Protein AF-0000000078805269 (afdb_homodimer)

Sequence (366 aa):
MTLEILDWHDGDLLAKPVFDKLNGLVAAGVPESKILGVTINADEESDTDLWCPKYGIPFEITGNVVVVYTHKNRKAPPDFAAAFVTADTLADLNGVVKHTLEVSKVSFAPIDAAVEATGMESGGMSPIGLPSDWPLLVDQHILSIPKLYLGSGVRPSKLVVDGSIFADIPGVQFVSALGRPRGMTLEILDWHDGDLLAKPVFDKLNGLVAAGVPESKILGVTINADEESDTDLWCPKYGIPFEITGNVVVVYTHKNRKAPPDFAAAFVTADTLADLNGVVKHTLEVSKVSFAPIDAAVEATGMESGGMSPIGLPSDWPLLVDQHILSIPKLYLGSGVRPSKLVVDGSIFADIPGVQFVSALGRPRG

Foldseek 3Di:
DAWDFDACQVVPQFQPLQNVLLVVLVVVPNDNVQFRGKTFAPVLALQCVCVCVVNVNDQQQEKDKFKKWFAQDPPDGTDIAIEMHGRQFDFPFQPQVCVVVVTPDIGGDDLVVQCVQQVAHPSQDFPRSHPLPHQYEYAQCLLVRQWHWGGRRYRGMTTTGGSVVLVSRPRYHYDYPSTDGPD/DAWDFDACQVVPQFQPLQNVLLVVLVVVPNDNVQFRHKTFAPVLALQCVCVCVVNVNDQQQEKDKFKKWFAQDPPDGTDIAIEMHGRQFDFPFQPQVCVVVVTPDIGGDDQVVQCVQQVAHPSQDFPRSHPLPHQYEYAQCLLVRQWHWGGRRYRGMTTTGGSVVLVSRPRYHYDYPSTDGPD

Organism: NCBI:txid518634

Nearest PDB structures (foldseek):
  1dbu-assembly1_A  TM=8.177E-01  e=3.936E-11  Haemophilus influenzae
  1dbx-assembly2_B  TM=8.244E-01  e=1.378E-10  Haemophilus influenzae
  2dxa-assembly1_A  TM=8.234E-01  e=3.040E-10  Escherichia coli
  3ri0-assembly1_A  TM=8.096E-01  e=2.197E-09  Thermus thermophilus HB8
  3ri0-assembly2_B  TM=7.774E-01  e=8.730E-10  Thermus thermophilus HB8

Radius of gyration: 20.99 Å; Cα contacts (8 Å, |Δi|>4): 844; chains: 2; bounding box: 57×60×44 Å

Structure (mmCIF, N/CA/C/O backbone):
data_AF-0000000078805269-model_v1
#
loop_
_entity.id
_entity.type
_entity.pdbx_description
1 polymer 'YbaK/proline--tRNA ligase associated domain protein'
#
loop_
_atom_site.group_PDB
_atom_site.id
_atom_site.type_symbol
_atom_site.label_atom_id
_atom_site.label_alt_id
_atom_site.label_comp_id
_atom_site.label_asym_id
_atom_site.label_entity_id
_atom_site.label_seq_id
_atom_site.pdbx_PDB_ins_code
_atom_site.Cartn_x
_atom_site.Cartn_y
_atom_site.Cartn_z
_atom_site.occupancy
_atom_site.B_iso_or_equiv
_atom_site.auth_seq_id
_atom_site.auth_comp_id
_atom_site.auth_asym_id
_atom_site.auth_atom_id
_atom_site.pdbx_PDB_model_num
ATOM 1 N N . MET A 1 1 ? -17.859 -3.008 2.816 1 58.16 1 MET A N 1
ATOM 2 C CA . MET A 1 1 ? -17.672 -2.701 4.23 1 58.16 1 MET A CA 1
ATOM 3 C C . MET A 1 1 ? -17.641 -1.193 4.461 1 58.16 1 MET A C 1
ATOM 5 O O . MET A 1 1 ? -16.984 -0.462 3.713 1 58.16 1 MET A O 1
ATOM 9 N N . THR A 1 2 ? -18.578 -0.724 5.227 1 66.38 2 THR A N 1
ATOM 10 C CA . THR A 1 2 ? -18.688 0.718 5.418 1 66.38 2 THR A CA 1
ATOM 11 C C . THR A 1 2 ? -17.719 1.201 6.484 1 66.38 2 THR A C 1
ATOM 13 O O . THR A 1 2 ? -17.578 0.574 7.535 1 66.38 2 THR A O 1
ATOM 16 N N . LEU A 1 3 ? -16.828 2.148 6.066 1 84.69 3 LEU A N 1
ATOM 17 C CA . LEU A 1 3 ? -15.891 2.779 6.992 1 84.69 3 LEU A CA 1
ATOM 18 C C . LEU A 1 3 ? -16.594 3.832 7.84 1 84.69 3 LEU A C 1
ATOM 20 O O . LEU A 1 3 ? -17.094 4.828 7.312 1 84.69 3 LEU A O 1
ATOM 24 N N . GLU A 1 4 ? -16.828 3.512 9.156 1 90.88 4 GLU A N 1
ATOM 25 C CA . GLU A 1 4 ? -17.422 4.484 10.07 1 90.88 4 GLU A CA 1
ATOM 26 C C . GLU A 1 4 ? -16.375 5.477 10.57 1 90.88 4 GLU A C 1
ATOM 28 O O . GLU A 1 4 ? -15.242 5.09 10.891 1 90.88 4 GLU A O 1
ATOM 33 N N . ILE A 1 5 ? -16.766 6.766 10.586 1 95.12 5 ILE A N 1
ATOM 34 C CA . ILE A 1 5 ? -15.891 7.793 11.148 1 95.12 5 ILE A CA 1
ATOM 35 C C . ILE A 1 5 ? -16.234 8.008 12.625 1 95.12 5 ILE A C 1
ATOM 37 O O . ILE A 1 5 ? -17.359 8.391 12.953 1 95.12 5 ILE A O 1
ATOM 41 N N . LEU A 1 6 ? -15.289 7.801 13.43 1 96.19 6 LEU A N 1
ATOM 42 C CA . LEU A 1 6 ? -15.453 7.852 14.875 1 96.19 6 LEU A CA 1
ATOM 43 C C . LEU A 1 6 ? -14.891 9.148 15.438 1 96.19 6 LEU A C 1
ATOM 45 O O . LEU A 1 6 ? -14.125 9.844 14.766 1 96.19 6 LEU A O 1
ATOM 49 N N . ASP A 1 7 ? -15.273 9.336 16.656 1 96.88 7 ASP A N 1
ATOM 50 C CA . ASP A 1 7 ? -14.742 10.477 17.391 1 96.88 7 ASP A CA 1
ATOM 51 C C . ASP A 1 7 ? -13.242 10.312 17.656 1 96.88 7 ASP A C 1
ATOM 53 O O . ASP A 1 7 ? -12.789 9.219 18 1 96.88 7 ASP A O 1
ATOM 57 N N . TRP A 1 8 ? -12.508 11.398 17.516 1 97.06 8 TRP A N 1
ATOM 58 C CA . TRP A 1 8 ? -11.047 11.32 17.609 1 97.06 8 TRP A CA 1
ATOM 59 C C . TRP A 1 8 ? -10.57 11.727 19 1 97.06 8 TRP A C 1
ATOM 61 O O . TRP A 1 8 ? -9.391 11.547 19.328 1 97.06 8 TRP A O 1
ATOM 71 N N . HIS A 1 9 ? -11.375 12.125 19.922 1 96.25 9 HIS A N 1
ATOM 72 C CA . HIS A 1 9 ? -11 12.828 21.141 1 96.25 9 HIS A CA 1
ATOM 73 C C . HIS A 1 9 ? -10.352 11.891 22.141 1 96.25 9 HIS A C 1
ATOM 75 O O . HIS A 1 9 ? -9.523 12.312 22.953 1 96.25 9 HIS A O 1
ATOM 81 N N . ASP A 1 10 ? -10.797 10.586 22.094 1 89.88 10 ASP A N 1
ATOM 82 C CA . ASP A 1 10 ? -10.211 9.648 23.047 1 89.88 10 ASP A CA 1
ATOM 83 C C . ASP A 1 10 ? -8.75 9.367 22.719 1 89.88 10 ASP A C 1
ATOM 85 O O . ASP A 1 10 ? -7.977 8.961 23.594 1 89.88 10 ASP A O 1
ATOM 89 N N . GLY A 1 11 ? -8.32 9.539 21.578 1 90 11 GLY A N 1
ATOM 90 C CA . GLY A 1 11 ? -6.934 9.43 21.141 1 90 11 GLY A CA 1
ATOM 91 C C . GLY A 1 11 ? -6.465 7.996 21 1 90 11 GLY A C 1
ATOM 92 O O . GLY A 1 11 ? -5.32 7.75 20.609 1 90 11 GLY A O 1
ATOM 93 N N . ASP A 1 12 ? -7.258 7.008 21.266 1 91.06 12 ASP A N 1
ATOM 94 C CA . ASP A 1 12 ? -6.875 5.602 21.281 1 91.06 12 ASP A CA 1
ATOM 95 C C . ASP A 1 12 ? -6.488 5.113 19.891 1 91.06 12 ASP A C 1
ATOM 97 O O . ASP A 1 12 ? -5.691 4.184 19.75 1 91.06 12 ASP A O 1
ATOM 101 N N . LEU A 1 13 ? -6.961 5.824 18.922 1 93.56 13 LEU A N 1
ATOM 102 C CA . LEU A 1 13 ? -6.762 5.391 17.531 1 93.56 13 LEU A CA 1
ATOM 103 C C . LEU A 1 13 ? -5.773 6.301 16.812 1 93.56 13 LEU A C 1
ATOM 105 O O . LEU A 1 13 ? -5.672 6.266 15.586 1 93.56 13 LEU A O 1
ATOM 109 N N . LEU A 1 14 ? -5.078 7.121 17.641 1 97.81 14 LEU A N 1
ATOM 110 C CA . LEU A 1 14 ? -4.055 8.023 17.109 1 97.81 14 LEU A CA 1
ATOM 111 C C . LEU A 1 14 ? -2.73 7.82 17.844 1 97.81 14 LEU A C 1
ATOM 113 O O . LEU A 1 14 ? -2.709 7.605 19.047 1 97.81 14 LEU A O 1
ATOM 117 N N . ALA A 1 15 ? -1.65 7.879 17.062 1 98.31 15 ALA A N 1
ATOM 118 C CA . ALA A 1 15 ? -0.369 7.996 17.75 1 98.31 15 ALA A CA 1
ATOM 119 C C . ALA A 1 15 ? -0.32 9.258 18.609 1 98.31 15 ALA A C 1
ATOM 121 O O . ALA A 1 15 ? -0.953 10.266 18.266 1 98.31 15 ALA A O 1
ATOM 122 N N . LYS A 1 16 ? 0.471 9.25 19.625 1 98.12 16 LYS A N 1
ATOM 123 C CA . LYS A 1 16 ? 0.549 10.359 20.578 1 98.12 16 LYS A CA 1
ATOM 124 C C . LYS A 1 16 ? 0.939 11.656 19.859 1 98.12 16 LYS A C 1
ATOM 126 O O . LYS A 1 16 ? 0.312 12.695 20.078 1 98.12 16 LYS A O 1
ATOM 131 N N . PRO A 1 17 ? 1.965 11.648 18.969 1 98.5 17 PRO A N 1
ATOM 132 C CA . PRO A 1 17 ? 2.338 12.914 18.328 1 98.5 17 PRO A CA 1
ATOM 133 C C . PRO A 1 17 ? 1.222 13.484 17.469 1 98.5 17 PRO A C 1
ATOM 135 O O . PRO A 1 17 ? 1.091 14.703 17.344 1 98.5 17 PRO A O 1
ATOM 138 N N . VAL A 1 18 ? 0.427 12.617 16.844 1 98.75 18 VAL A N 1
ATOM 139 C CA . VAL A 1 18 ? -0.685 13.07 16.016 1 98.75 18 VAL A CA 1
ATOM 140 C C . VAL A 1 18 ? -1.772 13.68 16.906 1 98.75 18 VAL A C 1
ATOM 142 O O . VAL A 1 18 ? -2.242 14.789 16.641 1 98.75 18 VAL A O 1
ATOM 145 N N . PHE A 1 19 ? -2.109 12.953 17.953 1 98.75 19 PHE A N 1
ATOM 146 C CA . PHE A 1 19 ? -3.131 13.398 18.891 1 98.75 19 PHE A CA 1
ATOM 147 C C . PHE A 1 19 ? -2.752 14.734 19.516 1 98.75 19 PHE A C 1
ATOM 149 O O . PHE A 1 19 ? -3.57 15.656 19.562 1 98.75 19 PHE A O 1
ATOM 156 N N . ASP A 1 20 ? -1.518 14.836 19.922 1 98.44 20 ASP A N 1
ATOM 157 C CA . ASP A 1 20 ? -1.03 16.062 20.547 1 98.44 20 ASP A CA 1
ATOM 158 C C . ASP A 1 20 ? -1.089 17.234 19.562 1 98.44 20 ASP A C 1
ATOM 160 O O . ASP A 1 20 ? -1.486 18.344 19.922 1 98.44 20 ASP A O 1
ATOM 164 N N . LYS A 1 21 ? -0.665 17 18.344 1 98.31 21 LYS A N 1
ATOM 165 C CA . LYS A 1 21 ? -0.667 18.062 17.344 1 98.31 21 LYS A CA 1
ATOM 166 C C . LYS A 1 21 ? -2.088 18.531 17.031 1 98.31 21 LYS A C 1
ATOM 168 O O . LYS A 1 21 ? -2.344 19.719 16.906 1 98.31 21 LYS A O 1
ATOM 173 N N . LEU A 1 22 ? -3.031 17.594 16.891 1 98.56 22 LEU A N 1
ATOM 174 C CA . LEU A 1 22 ? -4.426 17.953 16.641 1 98.56 22 LEU A CA 1
ATOM 175 C C . LEU A 1 22 ? -4.984 18.797 17.781 1 98.56 22 LEU A C 1
ATOM 177 O O . LEU A 1 22 ? -5.621 19.828 17.547 1 98.56 22 LEU A O 1
ATOM 181 N N . ASN A 1 23 ? -4.758 18.359 18.984 1 98.44 23 ASN A N 1
ATOM 182 C CA . ASN A 1 23 ? -5.207 19.141 20.125 1 98.44 23 ASN A CA 1
ATOM 183 C C . ASN A 1 23 ? -4.566 20.516 20.156 1 98.44 23 ASN A C 1
ATOM 185 O O . ASN A 1 23 ? -5.219 21.5 20.5 1 98.44 23 ASN A O 1
ATOM 189 N N . GLY A 1 24 ? -3.293 20.531 19.828 1 98.06 24 GLY A N 1
ATOM 190 C CA . GLY A 1 24 ? -2.607 21.812 19.734 1 98.06 24 GLY A CA 1
ATOM 191 C C . GLY A 1 24 ? -3.219 22.75 18.719 1 98.06 24 GLY A C 1
ATOM 192 O O . GLY A 1 24 ? -3.342 23.953 18.953 1 98.06 24 GLY A O 1
ATOM 193 N N . LEU A 1 25 ? -3.596 22.234 17.578 1 98 25 LEU A N 1
ATOM 194 C CA . LEU A 1 25 ? -4.227 23.047 16.531 1 98 25 LEU A CA 1
ATOM 195 C C . LEU A 1 25 ? -5.562 23.609 17.016 1 98 25 LEU A C 1
ATOM 197 O O . LEU A 1 25 ? -5.848 24.781 16.828 1 98 25 LEU A O 1
ATOM 201 N N . VAL A 1 26 ? -6.316 22.734 17.656 1 98 26 VAL A N 1
ATOM 202 C CA . VAL A 1 26 ? -7.617 23.172 18.156 1 98 26 VAL A CA 1
ATOM 203 C C . VAL A 1 26 ? -7.426 24.25 19.234 1 98 26 VAL A C 1
ATOM 205 O O . VAL A 1 26 ? -8.109 25.266 19.219 1 98 26 VAL A O 1
ATOM 208 N N . ALA A 1 27 ? -6.5 24.078 20.078 1 98.06 27 ALA A N 1
ATOM 209 C CA . ALA A 1 27 ? -6.203 25.047 21.141 1 98.06 27 ALA A CA 1
ATOM 210 C C . ALA A 1 27 ? -5.758 26.375 20.547 1 98.06 27 ALA A C 1
ATOM 212 O O . ALA A 1 27 ? -6 27.438 21.125 1 98.06 27 ALA A O 1
ATOM 213 N N . ALA A 1 28 ? -5.121 26.312 19.391 1 97.5 28 ALA A N 1
ATOM 214 C CA . ALA A 1 28 ? -4.613 27.516 18.734 1 97.5 28 ALA A CA 1
ATOM 215 C C . ALA A 1 28 ? -5.703 28.203 17.906 1 97.5 28 ALA A C 1
ATOM 217 O O . ALA A 1 28 ? -5.453 29.203 17.25 1 97.5 28 ALA A O 1
ATOM 218 N N . GLY A 1 29 ? -6.914 27.594 17.875 1 97.81 29 GLY A N 1
ATOM 219 C CA . GLY A 1 29 ? -8.047 28.266 17.266 1 97.81 29 GLY A CA 1
ATOM 220 C C . GLY A 1 29 ? -8.461 27.656 15.945 1 97.81 29 GLY A C 1
ATOM 221 O O . GLY A 1 29 ? -9.367 28.156 15.281 1 97.81 29 GLY A O 1
ATOM 222 N N . VAL A 1 30 ? -7.762 26.625 15.484 1 97.88 30 VAL A N 1
ATOM 223 C CA . VAL A 1 30 ? -8.18 25.922 14.273 1 97.88 30 VAL A CA 1
ATOM 224 C C . VAL A 1 30 ? -9.547 25.281 14.492 1 97.88 30 VAL A C 1
ATOM 226 O O . VAL A 1 30 ? -9.758 24.578 15.492 1 97.88 30 VAL A O 1
ATOM 229 N N . PRO A 1 31 ? -10.523 25.547 13.617 1 98.06 31 PRO A N 1
ATOM 230 C CA . PRO A 1 31 ? -11.844 24.938 13.805 1 98.06 31 PRO A CA 1
ATOM 231 C C . PRO A 1 31 ? -11.789 23.422 13.898 1 98.06 31 PRO A C 1
ATOM 233 O O . PRO A 1 31 ? -11.25 22.75 13.008 1 98.06 31 PRO A O 1
ATOM 236 N N . GLU A 1 32 ? -12.336 22.938 14.898 1 97.69 32 GLU A N 1
ATOM 237 C CA . GLU A 1 32 ? -12.328 21.484 15.125 1 97.69 32 GLU A CA 1
ATOM 238 C C . GLU A 1 32 ? -13.086 20.75 14.023 1 97.69 32 GLU A C 1
ATOM 240 O O . GLU A 1 32 ? -12.844 19.578 13.781 1 97.69 32 GLU A O 1
ATOM 245 N N . SER A 1 33 ? -13.984 21.453 13.352 1 97.88 33 SER A N 1
ATOM 246 C CA . SER A 1 33 ? -14.773 20.875 12.273 1 97.88 33 SER A CA 1
ATOM 247 C C . SER A 1 33 ? -13.883 20.438 11.109 1 97.88 33 SER A C 1
ATOM 249 O O . SER A 1 33 ? -14.32 19.703 10.234 1 97.88 33 SER A O 1
ATOM 251 N N . LYS A 1 34 ? -12.617 20.891 11.031 1 98.5 34 LYS A N 1
ATOM 252 C CA . LYS A 1 34 ? -11.664 20.469 10.008 1 98.5 34 LYS A CA 1
ATOM 253 C C . LYS A 1 34 ? -11.133 19.062 10.305 1 98.5 34 LYS A C 1
ATOM 255 O O . LYS A 1 34 ? -10.523 18.438 9.438 1 98.5 34 LYS A O 1
ATOM 260 N N . ILE A 1 35 ? -11.289 18.625 11.555 1 98.69 35 ILE A N 1
ATOM 261 C CA . ILE A 1 35 ? -10.953 17.266 11.953 1 98.69 35 ILE A CA 1
ATOM 262 C C . ILE A 1 35 ? -12.219 16.422 11.984 1 98.69 35 ILE A C 1
ATOM 264 O O . ILE A 1 35 ? -13.008 16.484 12.93 1 98.69 35 ILE A O 1
ATOM 268 N N . LEU A 1 36 ? -12.43 15.594 10.969 1 98.44 36 LEU A N 1
ATOM 269 C CA . LEU A 1 36 ? -13.688 14.875 10.797 1 98.44 36 LEU A CA 1
ATOM 270 C C . LEU A 1 36 ? -13.742 13.648 11.711 1 98.44 36 LEU A C 1
ATOM 272 O O . LEU A 1 36 ? -14.82 13.234 12.133 1 98.44 36 LEU A O 1
ATOM 276 N N . GLY A 1 37 ? -12.594 13.008 11.961 1 98.31 37 GLY A N 1
ATOM 277 C CA . GLY A 1 37 ? -12.539 11.883 12.875 1 98.31 37 GLY A CA 1
ATOM 278 C C . GLY A 1 37 ? -11.492 10.852 12.5 1 98.31 37 GLY A C 1
ATOM 279 O O . GLY A 1 37 ? -10.469 11.188 11.906 1 98.31 37 GLY A O 1
ATOM 280 N N . VAL A 1 38 ? -11.688 9.656 12.984 1 97.69 38 VAL A N 1
ATOM 281 C CA . VAL A 1 38 ? -10.781 8.539 12.742 1 97.69 38 VAL A CA 1
ATOM 282 C C . VAL A 1 38 ? -11.578 7.293 12.367 1 97.69 38 VAL A C 1
ATOM 284 O O . VAL A 1 38 ? -12.727 7.133 12.789 1 97.69 38 VAL A O 1
ATOM 287 N N . THR A 1 39 ? -11.008 6.543 11.484 1 95.81 39 THR A N 1
ATOM 288 C CA . THR A 1 39 ? -11.625 5.262 11.141 1 95.81 39 THR A CA 1
ATOM 289 C C . THR A 1 39 ? -10.828 4.105 11.734 1 95.81 39 THR A C 1
ATOM 291 O O . THR A 1 39 ? -9.68 4.281 12.156 1 95.81 39 THR A O 1
ATOM 294 N N . ILE A 1 40 ? -11.438 2.975 11.867 1 91.12 40 ILE A N 1
ATOM 295 C CA . ILE A 1 40 ? -10.773 1.744 12.281 1 91.12 40 ILE A CA 1
ATOM 296 C C . ILE A 1 40 ? -10.734 0.761 11.117 1 91.12 40 ILE A C 1
ATOM 298 O O . ILE A 1 40 ? -11.75 0.513 10.469 1 91.12 40 ILE A O 1
ATOM 302 N N . ASN A 1 41 ? -9.547 0.353 10.852 1 82.44 41 ASN A N 1
ATOM 303 C CA . ASN A 1 41 ? -9.367 -0.733 9.891 1 82.44 41 ASN A CA 1
ATOM 304 C C . ASN A 1 41 ? -9.641 -2.094 10.531 1 82.44 41 ASN A C 1
ATOM 306 O O . ASN A 1 41 ? -8.922 -2.512 11.438 1 82.44 41 ASN A O 1
ATOM 310 N N . ALA A 1 42 ? -10.68 -2.746 10.188 1 67.25 42 ALA A N 1
ATOM 311 C CA . ALA A 1 42 ? -11.094 -4 10.812 1 67.25 42 ALA A CA 1
ATOM 312 C C . ALA A 1 42 ? -9.938 -4.988 10.883 1 67.25 42 ALA A C 1
ATOM 314 O O . ALA A 1 42 ? -9.789 -5.715 11.867 1 67.25 42 ALA A O 1
ATOM 315 N N . ASP A 1 43 ? -9.078 -5.02 9.961 1 68.38 43 ASP A N 1
ATOM 316 C CA . ASP A 1 43 ? -8.039 -6.043 9.922 1 68.38 43 ASP A CA 1
ATOM 317 C C . ASP A 1 43 ? -6.645 -5.41 9.93 1 68.38 43 ASP A C 1
ATOM 319 O O . ASP A 1 43 ? -5.664 -6.055 9.547 1 68.38 43 ASP A O 1
ATOM 323 N N . GLU A 1 44 ? -6.547 -4.215 10.328 1 68.12 44 GLU A N 1
ATOM 324 C CA . GLU A 1 44 ? -5.301 -3.469 10.477 1 68.12 44 GLU A CA 1
ATOM 325 C C . GLU A 1 44 ? -4.609 -3.266 9.133 1 68.12 44 GLU A C 1
ATOM 327 O O . GLU A 1 44 ? -3.406 -2.992 9.086 1 68.12 44 GLU A O 1
ATOM 332 N N . GLU A 1 45 ? -5.398 -3.488 8.109 1 76.31 45 GLU A N 1
ATOM 333 C CA . GLU A 1 45 ? -4.855 -3.238 6.781 1 76.31 45 GLU A CA 1
ATOM 334 C C . GLU A 1 45 ? -4.602 -1.75 6.559 1 76.31 45 GLU A C 1
ATOM 336 O O . GLU A 1 45 ? -5.52 -0.935 6.676 1 76.31 45 GLU A O 1
ATOM 341 N N . SER A 1 46 ? -3.383 -1.416 6.32 1 82.31 46 SER A N 1
ATOM 342 C CA . SER A 1 46 ? -3.057 -0.006 6.133 1 82.31 46 SER A CA 1
ATOM 343 C C . SER A 1 46 ? -2.441 0.238 4.758 1 82.31 46 SER A C 1
ATOM 345 O O . SER A 1 46 ? -2.225 1.386 4.363 1 82.31 46 SER A O 1
ATOM 347 N N . ASP A 1 47 ? -2.178 -0.841 4.004 1 85.88 47 ASP A N 1
ATOM 348 C CA . ASP A 1 47 ? -1.638 -0.701 2.656 1 85.88 47 ASP A CA 1
ATOM 349 C C . ASP A 1 47 ? -2.643 -0.021 1.729 1 85.88 47 ASP A C 1
ATOM 351 O O . ASP A 1 47 ? -3.686 -0.595 1.407 1 85.88 47 ASP A O 1
ATOM 355 N N . THR A 1 48 ? -2.32 1.153 1.328 1 88.56 48 THR A N 1
ATOM 356 C CA . THR A 1 48 ? -3.232 2.012 0.581 1 88.56 48 THR A CA 1
ATOM 357 C C . THR A 1 48 ? -3.771 1.288 -0.649 1 88.56 48 THR A C 1
ATOM 359 O O . THR A 1 48 ? -4.941 1.446 -1.006 1 88.56 48 THR A O 1
ATOM 362 N N . ASP A 1 49 ? -3.025 0.447 -1.267 1 85.56 49 ASP A N 1
ATOM 363 C CA . ASP A 1 49 ? -3.404 -0.268 -2.482 1 85.56 49 ASP A CA 1
ATOM 364 C C . ASP A 1 49 ? -4.465 -1.326 -2.189 1 85.56 49 ASP A C 1
ATOM 366 O O . ASP A 1 49 ? -5.176 -1.767 -3.096 1 85.56 49 ASP A O 1
ATOM 370 N N . LEU A 1 50 ? -4.504 -1.775 -1.016 1 84.44 50 LEU A N 1
ATOM 371 C CA . LEU A 1 50 ? -5.504 -2.754 -0.598 1 84.44 50 LEU A CA 1
ATOM 372 C C . LEU A 1 50 ? -6.641 -2.082 0.165 1 84.44 50 LEU A C 1
ATOM 374 O O . LEU A 1 50 ? -7.805 -2.449 0.003 1 84.44 50 LEU A O 1
ATOM 378 N N . TRP A 1 51 ? -6.25 -1.045 0.923 1 89.62 51 TRP A N 1
ATOM 379 C CA . TRP A 1 51 ? -7.207 -0.369 1.795 1 89.62 51 TRP A CA 1
ATOM 380 C C . TRP A 1 51 ? -8.234 0.402 0.977 1 89.62 51 TRP A C 1
ATOM 382 O O . TRP A 1 51 ? -9.438 0.296 1.225 1 89.62 51 TRP A O 1
ATOM 392 N N . CYS A 1 52 ? -7.84 1.14 0.001 1 91.19 52 CYS A N 1
ATOM 393 C CA . CYS A 1 52 ? -8.719 2 -0.783 1 91.19 52 CYS A CA 1
ATOM 394 C C . CYS A 1 52 ? -9.773 1.18 -1.513 1 91.19 52 CYS A C 1
ATOM 396 O O . CYS A 1 52 ? -10.977 1.405 -1.337 1 91.19 52 CYS A O 1
ATOM 398 N N . PRO A 1 53 ? -9.344 0.148 -2.248 1 87.88 53 PRO A N 1
ATOM 399 C CA . PRO A 1 53 ? -10.375 -0.637 -2.928 1 87.88 53 PRO A CA 1
ATOM 400 C C . PRO A 1 53 ? -11.266 -1.408 -1.956 1 87.88 53 PRO A C 1
ATOM 402 O O . PRO A 1 53 ? -12.469 -1.552 -2.195 1 87.88 53 PRO A O 1
ATOM 405 N N . LYS A 1 54 ? -10.719 -1.877 -0.929 1 86.62 54 LYS A N 1
ATOM 406 C CA . LYS A 1 54 ? -11.484 -2.641 0.049 1 86.62 54 LYS A CA 1
ATOM 407 C C . LYS A 1 54 ? -12.641 -1.815 0.606 1 86.62 54 LYS A C 1
ATOM 409 O O . LYS A 1 54 ? -13.75 -2.328 0.786 1 86.62 54 LYS A O 1
ATOM 414 N N . TYR A 1 55 ? -12.367 -0.551 0.803 1 90.06 55 TYR A N 1
ATOM 415 C CA . TYR A 1 55 ? -13.383 0.283 1.439 1 90.06 55 TYR A CA 1
ATOM 416 C C . TYR A 1 55 ? -14.062 1.191 0.421 1 90.06 55 TYR A C 1
ATOM 418 O O . TYR A 1 55 ? -14.93 1.991 0.774 1 90.06 55 TYR A O 1
ATOM 426 N N . GLY A 1 56 ? -13.648 1.087 -0.804 1 88.56 56 GLY A N 1
ATOM 427 C CA . GLY A 1 56 ? -14.242 1.907 -1.848 1 88.56 56 GLY A CA 1
ATOM 428 C C . GLY A 1 56 ? -13.867 3.373 -1.739 1 88.56 56 GLY A C 1
ATOM 429 O O . GLY A 1 56 ? -14.672 4.25 -2.07 1 88.56 56 GLY A O 1
ATOM 430 N N . ILE A 1 57 ? -12.727 3.625 -1.13 1 93.38 57 ILE A N 1
ATOM 431 C CA . ILE A 1 57 ? -12.242 4.992 -0.984 1 93.38 57 ILE A CA 1
ATOM 432 C C . ILE A 1 57 ? -11.328 5.344 -2.152 1 93.38 57 ILE A C 1
ATOM 434 O O . ILE A 1 57 ? -10.352 4.637 -2.416 1 93.38 57 ILE A O 1
ATOM 438 N N . PRO A 1 58 ? -11.641 6.484 -2.852 1 93.81 58 PRO A N 1
ATOM 439 C CA . PRO A 1 58 ? -10.781 6.867 -3.977 1 93.81 58 PRO A CA 1
ATOM 440 C C . PRO A 1 58 ? -9.367 7.219 -3.543 1 93.81 58 PRO A C 1
ATOM 442 O O . PRO A 1 58 ? -9.164 7.809 -2.477 1 93.81 58 PRO A O 1
ATOM 445 N N . PHE A 1 59 ? -8.406 6.855 -4.398 1 94.5 59 PHE A N 1
ATOM 446 C CA . PHE A 1 59 ? -7.008 7.191 -4.164 1 94.5 59 PHE A CA 1
ATOM 447 C C . PHE A 1 59 ? -6.816 8.703 -4.129 1 94.5 59 PHE A C 1
ATOM 449 O O . PHE A 1 59 ? -5.953 9.211 -3.406 1 94.5 59 PHE A O 1
ATOM 456 N N . GLU A 1 60 ? -7.66 9.477 -4.797 1 95.5 60 GLU A N 1
ATOM 457 C CA . GLU A 1 60 ? -7.535 10.922 -4.973 1 95.5 60 GLU A CA 1
ATOM 458 C C . GLU A 1 60 ? -7.852 11.664 -3.674 1 95.5 60 GLU A C 1
ATOM 460 O O . GLU A 1 60 ? -7.543 12.852 -3.539 1 95.5 60 GLU A O 1
ATOM 465 N N . ILE A 1 61 ? -8.508 10.945 -2.76 1 97.62 61 ILE A N 1
ATOM 466 C CA . ILE A 1 61 ? -8.828 11.609 -1.502 1 97.62 61 ILE A CA 1
ATOM 467 C C . ILE A 1 61 ? -8.133 10.891 -0.346 1 97.62 61 ILE A C 1
ATOM 469 O O . ILE A 1 61 ? -8.602 10.953 0.795 1 97.62 61 ILE A O 1
ATOM 473 N N . THR A 1 62 ? -7.129 10.086 -0.604 1 96.44 62 THR A N 1
ATOM 474 C CA . THR A 1 62 ? -6.238 9.422 0.345 1 96.44 62 THR A CA 1
ATOM 475 C C . THR A 1 62 ? -4.82 9.984 0.234 1 96.44 62 THR A C 1
ATOM 477 O O . THR A 1 62 ? -4.27 10.078 -0.865 1 96.44 62 THR A O 1
ATOM 480 N N . GLY A 1 63 ? -4.285 10.375 1.362 1 96.81 63 GLY A N 1
ATOM 481 C CA . GLY A 1 63 ? -2.965 10.977 1.346 1 96.81 63 GLY A CA 1
ATOM 482 C C . GLY A 1 63 ? -1.874 10.047 1.843 1 96.81 63 GLY A C 1
ATOM 483 O O . GLY A 1 63 ? -2.098 9.258 2.764 1 96.81 63 GLY A O 1
ATOM 484 N N . ASN A 1 64 ? -0.682 10.188 1.27 1 94.56 64 ASN A N 1
ATOM 485 C CA . ASN A 1 64 ? 0.528 9.477 1.67 1 94.56 64 ASN A CA 1
ATOM 486 C C . ASN A 1 64 ? 1.649 10.445 2.041 1 94.56 64 ASN A C 1
ATOM 488 O O . ASN A 1 64 ? 1.938 11.383 1.295 1 94.56 64 ASN A O 1
ATOM 492 N N . VAL A 1 65 ? 2.213 10.195 3.172 1 96.38 65 VAL A N 1
ATOM 493 C CA . VAL A 1 65 ? 3.385 10.984 3.537 1 96.38 65 VAL A CA 1
ATOM 494 C C . VAL A 1 65 ? 4.656 10.211 3.211 1 96.38 65 VAL A C 1
ATOM 496 O O . VAL A 1 65 ? 4.73 9 3.455 1 96.38 65 VAL A O 1
ATOM 499 N N . VAL A 1 66 ? 5.602 10.836 2.633 1 95.44 66 VAL A N 1
ATOM 500 C CA . VAL A 1 66 ? 6.918 10.289 2.322 1 95.44 66 VAL A CA 1
ATOM 501 C C . VAL A 1 66 ? 7.984 10.992 3.154 1 95.44 66 VAL A C 1
ATOM 503 O O . VAL A 1 66 ? 8.195 12.203 3.006 1 95.44 66 VAL A O 1
ATOM 506 N N . VAL A 1 67 ? 8.586 10.266 4.02 1 96.38 67 VAL A N 1
ATOM 507 C CA . VAL A 1 67 ? 9.672 10.82 4.824 1 96.38 67 VAL A CA 1
ATOM 508 C C . VAL A 1 67 ? 11.008 10.609 4.105 1 96.38 67 VAL A C 1
ATOM 510 O O . VAL A 1 67 ? 11.312 9.5 3.66 1 96.38 67 VAL A O 1
ATOM 513 N N . VAL A 1 68 ? 11.797 11.672 4.031 1 96.88 68 VAL A N 1
ATOM 514 C CA . VAL A 1 68 ? 13.016 11.609 3.229 1 96.88 68 VAL A CA 1
ATOM 515 C C . VAL A 1 68 ? 14.195 12.141 4.039 1 96.88 68 VAL A C 1
ATOM 517 O O . VAL A 1 68 ? 14.008 12.875 5.012 1 96.88 68 VAL A O 1
ATOM 520 N N . TYR A 1 69 ? 15.367 11.719 3.664 1 96.31 69 TYR A N 1
ATOM 521 C CA . TYR A 1 69 ? 16.625 12.344 4.031 1 96.31 69 TYR A CA 1
ATOM 522 C C . TYR A 1 69 ? 17.047 13.391 3.01 1 96.31 69 TYR A C 1
ATOM 524 O O . TYR A 1 69 ? 16.891 13.188 1.804 1 96.31 69 TYR A O 1
ATOM 532 N N . THR A 1 70 ? 17.484 14.484 3.486 1 96.69 70 THR A N 1
ATOM 533 C CA . THR A 1 70 ? 18.016 15.547 2.646 1 96.69 70 THR A CA 1
ATOM 534 C C . THR A 1 70 ? 19.469 15.859 3.029 1 96.69 70 THR A C 1
ATOM 536 O O . THR A 1 70 ? 19.812 15.844 4.211 1 96.69 70 THR A O 1
ATOM 539 N N . HIS A 1 71 ? 20.25 16.062 2.016 1 95.56 71 HIS A N 1
ATOM 540 C CA . HIS A 1 71 ? 21.656 16.422 2.225 1 95.56 71 HIS A CA 1
ATOM 541 C C . HIS A 1 71 ? 21.969 17.781 1.616 1 95.56 71 HIS A C 1
ATOM 543 O O . HIS A 1 71 ? 21.812 17.984 0.412 1 95.56 71 HIS A O 1
ATOM 549 N N . LYS A 1 72 ? 22.391 18.641 2.535 1 90.75 72 LYS A N 1
ATOM 550 C CA . LYS A 1 72 ? 22.766 19.969 2.053 1 90.75 72 LYS A CA 1
ATOM 551 C C . LYS A 1 72 ? 23.938 19.875 1.073 1 90.75 72 LYS A C 1
ATOM 553 O O . LYS A 1 72 ? 23.969 20.609 0.079 1 90.75 72 LYS A O 1
ATOM 558 N N . ASN A 1 73 ? 24.828 19.125 1.444 1 86.31 73 ASN A N 1
ATOM 559 C CA . ASN A 1 73 ? 25.953 18.781 0.576 1 86.31 73 ASN A CA 1
ATOM 560 C C . ASN A 1 73 ? 26.406 17.344 0.796 1 86.31 73 ASN A C 1
ATOM 562 O O . ASN A 1 73 ? 25.938 16.656 1.704 1 86.31 73 ASN A O 1
ATOM 566 N N . ARG A 1 74 ? 27.344 16.781 -0.012 1 78.25 74 ARG A N 1
ATOM 567 C CA . ARG A 1 74 ? 27.734 15.375 -0.046 1 78.25 74 ARG A CA 1
ATOM 568 C C . ARG A 1 74 ? 28.266 14.922 1.307 1 78.25 74 ARG A C 1
ATOM 570 O O . ARG A 1 74 ? 28.141 13.75 1.665 1 78.25 74 ARG A O 1
ATOM 577 N N . LYS A 1 75 ? 28.812 15.859 2.07 1 87.56 75 LYS A N 1
ATOM 578 C CA . LYS A 1 75 ? 29.5 15.484 3.303 1 87.56 75 LYS A CA 1
ATOM 579 C C . LYS A 1 75 ? 28.625 15.742 4.523 1 87.56 75 LYS A C 1
ATOM 581 O O . LYS A 1 75 ? 28.953 15.305 5.629 1 87.56 75 LYS A O 1
ATOM 586 N N . ALA A 1 76 ? 27.5 16.312 4.434 1 85.81 76 ALA A N 1
ATOM 587 C CA . ALA A 1 76 ? 26.656 16.703 5.562 1 85.81 76 ALA A CA 1
ATOM 588 C C . ALA A 1 76 ? 25.766 15.555 6.012 1 85.81 76 ALA A C 1
ATOM 590 O O . ALA A 1 76 ? 25.344 14.742 5.188 1 85.81 76 ALA A O 1
ATOM 591 N N . PRO A 1 77 ? 25.609 15.453 7.344 1 90.25 77 PRO A N 1
ATOM 592 C CA . PRO A 1 77 ? 24.609 14.477 7.809 1 90.25 77 PRO A CA 1
ATOM 593 C C . PRO A 1 77 ? 23.219 14.766 7.285 1 90.25 77 PRO A C 1
ATOM 595 O O . PRO A 1 77 ? 22.875 15.914 6.992 1 90.25 77 PRO A O 1
ATOM 598 N N . PRO A 1 78 ? 22.5 13.75 7.141 1 93.56 78 PRO A N 1
ATOM 599 C CA . PRO A 1 78 ? 21.141 13.938 6.594 1 93.56 78 PRO A CA 1
ATOM 600 C C . PRO A 1 78 ? 20.203 14.648 7.57 1 93.56 78 PRO A C 1
ATOM 602 O O . PRO A 1 78 ? 20.281 14.414 8.781 1 93.56 78 PRO A O 1
ATOM 605 N N . ASP A 1 79 ? 19.344 15.516 6.996 1 96.44 79 ASP A N 1
ATOM 606 C CA . ASP A 1 79 ? 18.188 16.062 7.715 1 96.44 79 ASP A CA 1
ATOM 607 C C . ASP A 1 79 ? 16.891 15.422 7.23 1 96.44 79 ASP A C 1
ATOM 609 O O . ASP A 1 79 ? 16.812 14.938 6.098 1 96.44 79 ASP A O 1
ATOM 613 N N . PHE A 1 80 ? 15.969 15.391 8.125 1 97.94 80 PHE A N 1
ATOM 614 C CA . PHE A 1 80 ? 14.672 14.852 7.746 1 97.94 80 PHE A CA 1
ATOM 615 C C . PHE A 1 80 ? 13.82 15.906 7.055 1 97.94 80 PHE A C 1
ATOM 617 O O . PHE A 1 80 ? 13.914 17.094 7.367 1 97.94 80 PHE A O 1
ATOM 624 N N . ALA A 1 81 ? 13.039 15.508 6.172 1 98.12 81 ALA A N 1
ATOM 625 C CA . ALA A 1 81 ? 11.914 16.234 5.578 1 98.12 81 ALA A CA 1
ATOM 626 C C . ALA A 1 81 ? 10.789 15.289 5.191 1 98.12 81 ALA A C 1
ATOM 628 O O . ALA A 1 81 ? 10.922 14.07 5.301 1 98.12 81 ALA A O 1
ATOM 629 N N . ALA A 1 82 ? 9.648 15.867 4.812 1 98.25 82 ALA A N 1
ATOM 630 C CA . ALA A 1 82 ? 8.531 15.031 4.395 1 98.25 82 ALA A CA 1
ATOM 631 C C . ALA A 1 82 ? 7.781 15.656 3.221 1 98.25 82 ALA A C 1
ATOM 633 O O . ALA A 1 82 ? 7.719 16.875 3.102 1 98.25 82 ALA A O 1
ATOM 634 N N . ALA A 1 83 ? 7.297 14.844 2.342 1 98.25 83 ALA A N 1
ATOM 635 C CA . ALA A 1 83 ? 6.383 15.195 1.26 1 98.25 83 ALA A CA 1
ATOM 636 C C . ALA A 1 83 ? 5.035 14.5 1.426 1 98.25 83 ALA A C 1
ATOM 638 O O . ALA A 1 83 ? 4.98 13.328 1.806 1 98.25 83 ALA A O 1
ATOM 639 N N . PHE A 1 84 ? 3.99 15.219 1.21 1 98.5 84 PHE A N 1
ATOM 640 C CA . PHE A 1 84 ? 2.637 14.695 1.357 1 98.5 84 PHE A CA 1
ATOM 641 C C . PHE A 1 84 ? 1.85 14.859 0.062 1 98.5 84 PHE A C 1
ATOM 643 O O . PHE A 1 84 ? 1.65 15.984 -0.414 1 98.5 84 PHE A O 1
ATOM 650 N N . VAL A 1 85 ? 1.438 13.727 -0.531 1 97.5 85 VAL A N 1
ATOM 651 C CA . VAL A 1 85 ? 0.732 13.672 -1.807 1 97.5 85 VAL A CA 1
ATOM 652 C C . VAL A 1 85 ? -0.451 12.711 -1.707 1 97.5 85 VAL A C 1
ATOM 654 O O . VAL A 1 85 ? -0.566 11.961 -0.738 1 97.5 85 VAL A O 1
ATOM 657 N N . THR A 1 86 ? -1.373 12.852 -2.67 1 96.75 86 THR A N 1
ATOM 658 C CA . THR A 1 86 ? -2.463 11.883 -2.695 1 96.75 86 THR A CA 1
ATOM 659 C C . THR A 1 86 ? -1.998 10.562 -3.295 1 96.75 86 THR A C 1
ATOM 661 O O . THR A 1 86 ? -0.998 10.516 -4.016 1 96.75 86 THR A O 1
ATOM 664 N N . ALA A 1 87 ? -2.725 9.508 -2.977 1 93.81 87 ALA A N 1
ATOM 665 C CA . ALA A 1 87 ? -2.305 8.125 -3.229 1 93.81 87 ALA A CA 1
ATOM 666 C C . ALA A 1 87 ? -2.322 7.812 -4.723 1 93.81 87 ALA A C 1
ATOM 668 O O . ALA A 1 87 ? -1.773 6.797 -5.156 1 93.81 87 ALA A O 1
ATOM 669 N N . ASP A 1 88 ? -2.936 8.602 -5.551 1 92.25 88 ASP A N 1
ATOM 670 C CA . ASP A 1 88 ? -2.926 8.398 -6.996 1 92.25 88 ASP A CA 1
ATOM 671 C C . ASP A 1 88 ? -1.668 8.992 -7.629 1 92.25 88 ASP A C 1
ATOM 673 O O . ASP A 1 88 ? -1.437 8.828 -8.828 1 92.25 88 ASP A O 1
ATOM 677 N N . THR A 1 89 ? -0.785 9.617 -6.824 1 93.44 89 THR A N 1
ATOM 678 C CA . THR A 1 89 ? 0.425 10.258 -7.32 1 93.44 89 THR A CA 1
ATOM 679 C C . THR A 1 89 ? 1.644 9.82 -6.52 1 93.44 89 THR A C 1
ATOM 681 O O . THR A 1 89 ? 1.508 9.148 -5.492 1 93.44 89 THR A O 1
ATOM 684 N N . LEU A 1 90 ? 2.832 10.117 -7.086 1 93.56 90 LEU A N 1
ATOM 685 C CA . LEU A 1 90 ? 4.113 9.938 -6.41 1 93.56 90 LEU A CA 1
ATOM 686 C C . LEU A 1 90 ? 4.816 11.273 -6.207 1 93.56 90 LEU A C 1
ATOM 688 O O . LEU A 1 90 ? 4.805 12.125 -7.094 1 93.56 90 LEU A O 1
ATOM 692 N N . ALA A 1 91 ? 5.375 11.391 -5.012 1 95.38 91 ALA A N 1
ATOM 693 C CA . ALA A 1 91 ? 6.152 12.609 -4.777 1 95.38 91 ALA A CA 1
ATOM 694 C C . ALA A 1 91 ? 7.371 12.664 -5.699 1 95.38 91 ALA A C 1
ATOM 696 O O . ALA A 1 91 ? 8.109 11.688 -5.816 1 95.38 91 ALA A O 1
ATOM 697 N N . ASP A 1 92 ? 7.617 13.758 -6.332 1 94.31 92 ASP A N 1
ATOM 698 C CA . ASP A 1 92 ? 8.797 13.977 -7.168 1 94.31 92 ASP A CA 1
ATOM 699 C C . ASP A 1 92 ? 10.008 14.359 -6.316 1 94.31 92 ASP A C 1
ATOM 701 O O . ASP A 1 92 ? 10.328 15.539 -6.176 1 94.31 92 ASP A O 1
ATOM 705 N N . LEU A 1 93 ? 10.75 13.438 -5.809 1 94.38 93 LEU A N 1
ATOM 706 C CA . LEU A 1 93 ? 11.789 13.633 -4.805 1 94.38 93 LEU A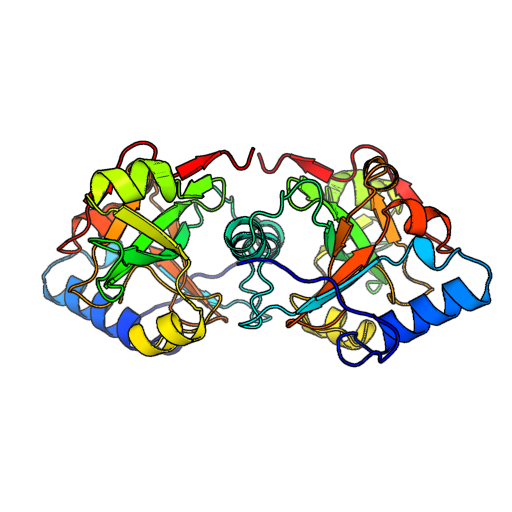 CA 1
ATOM 707 C C . LEU A 1 93 ? 13.016 14.305 -5.414 1 94.38 93 LEU A C 1
ATOM 709 O O . LEU A 1 93 ? 13.484 15.32 -4.902 1 94.38 93 LEU A O 1
ATOM 713 N N . ASN A 1 94 ? 13.438 13.844 -6.543 1 92.19 94 ASN A N 1
ATOM 714 C CA . ASN A 1 94 ? 14.703 14.281 -7.117 1 92.19 94 ASN A CA 1
ATOM 715 C C . ASN A 1 94 ? 14.547 15.562 -7.926 1 92.19 94 ASN A C 1
ATOM 717 O O . ASN A 1 94 ? 15.539 16.188 -8.305 1 92.19 94 ASN A O 1
ATOM 721 N N . GLY A 1 95 ? 13.297 15.961 -8.203 1 95.19 95 GLY A N 1
ATOM 722 C CA . GLY A 1 95 ? 13.008 17.219 -8.875 1 95.19 95 GLY A CA 1
ATOM 723 C C . GLY A 1 95 ? 12.43 18.266 -7.953 1 95.19 95 GLY A C 1
ATOM 724 O O . GLY A 1 95 ? 13.164 19.062 -7.363 1 95.19 95 GLY A O 1
ATOM 725 N N . VAL A 1 96 ? 11.164 18.141 -7.738 1 95.94 96 VAL A N 1
ATOM 726 C CA . VAL A 1 96 ? 10.422 19.203 -7.07 1 95.94 96 VAL A CA 1
ATOM 727 C C . VAL A 1 96 ? 10.883 19.312 -5.617 1 95.94 96 VAL A C 1
ATOM 729 O O . VAL A 1 96 ? 11.164 20.422 -5.141 1 95.94 96 VAL A O 1
ATOM 732 N N . VAL A 1 97 ? 11.023 18.219 -4.91 1 97.06 97 VAL A N 1
ATOM 733 C CA . VAL A 1 97 ? 11.398 18.266 -3.504 1 97.06 97 VAL A CA 1
ATOM 734 C C . VAL A 1 97 ? 12.82 18.797 -3.369 1 97.06 97 VAL A C 1
ATOM 736 O O . VAL A 1 97 ? 13.07 19.734 -2.598 1 97.06 97 VAL A O 1
ATOM 739 N N . LYS A 1 98 ? 13.75 18.219 -4.078 1 96.56 98 LYS A N 1
ATOM 740 C CA . LYS A 1 98 ? 15.156 18.609 -4.043 1 96.56 98 LYS A CA 1
ATOM 741 C C . LYS A 1 98 ? 15.312 20.109 -4.344 1 96.56 98 LYS A C 1
ATOM 743 O O . LYS A 1 98 ? 16.031 20.812 -3.635 1 96.56 98 LYS A O 1
ATOM 748 N N . HIS A 1 99 ? 14.594 20.594 -5.309 1 96.62 99 HIS A N 1
ATOM 749 C CA . HIS A 1 99 ? 14.695 21.984 -5.727 1 96.62 99 HIS A CA 1
ATOM 750 C C . HIS A 1 99 ? 14.055 22.922 -4.707 1 96.62 99 HIS A C 1
ATOM 752 O O . HIS A 1 99 ? 14.617 23.953 -4.363 1 96.62 99 HIS A O 1
ATOM 758 N N . THR A 1 100 ? 12.914 22.531 -4.25 1 97.06 100 THR A N 1
ATOM 759 C CA . THR A 1 100 ? 12.188 23.359 -3.293 1 97.06 100 THR A CA 1
ATOM 760 C C . THR A 1 100 ? 12.984 23.516 -2.004 1 97.06 100 THR A C 1
ATOM 762 O O . THR A 1 100 ? 13.047 24.609 -1.438 1 97.06 100 THR A O 1
ATOM 765 N N . LEU A 1 101 ? 13.68 22.438 -1.558 1 96.88 101 LEU A N 1
ATOM 766 C CA . LEU A 1 101 ? 14.398 22.453 -0.291 1 96.88 101 LEU A CA 1
ATOM 767 C C . LEU A 1 101 ? 15.836 22.938 -0.491 1 96.88 101 LEU A C 1
ATOM 769 O O . LEU A 1 101 ? 16.562 23.156 0.48 1 96.88 101 LEU A O 1
ATOM 773 N N . GLU A 1 102 ? 16.188 23.078 -1.728 1 96 102 GLU A N 1
ATOM 774 C CA . GLU A 1 102 ? 17.531 23.547 -2.084 1 96 102 GLU A CA 1
ATOM 775 C C . GLU A 1 102 ? 18.609 22.672 -1.44 1 96 102 GLU A C 1
ATOM 777 O O . GLU A 1 102 ? 19.516 23.188 -0.771 1 96 102 GLU A O 1
ATOM 782 N N . VAL A 1 103 ? 18.547 21.422 -1.671 1 96.88 103 VAL A N 1
ATOM 783 C CA . VAL A 1 103 ? 19.5 20.453 -1.158 1 96.88 103 VAL A CA 1
ATOM 784 C C . VAL A 1 103 ? 20.172 19.719 -2.32 1 96.88 103 VAL A C 1
ATOM 786 O O . VAL A 1 103 ? 19.672 19.75 -3.449 1 96.88 103 VAL A O 1
ATOM 789 N N . SER A 1 104 ? 21.25 19.078 -2.07 1 95.94 104 SER A N 1
ATOM 790 C CA . SER A 1 104 ? 22.031 18.422 -3.117 1 95.94 104 SER A CA 1
ATOM 791 C C . SER A 1 104 ? 21.516 17.031 -3.41 1 95.94 104 SER A C 1
ATOM 793 O O . SER A 1 104 ? 21.703 16.5 -4.512 1 95.94 104 SER A O 1
ATOM 795 N N . LYS A 1 105 ? 20.844 16.422 -2.363 1 95.5 105 LYS A N 1
ATOM 796 C CA . LYS A 1 105 ? 20.359 15.047 -2.51 1 95.5 105 LYS A CA 1
ATOM 797 C C . LYS A 1 105 ? 19.125 14.812 -1.635 1 95.5 105 LYS A C 1
ATOM 799 O O . LYS A 1 105 ? 19.062 15.297 -0.503 1 95.5 105 LYS A O 1
ATOM 804 N N . VAL A 1 106 ? 18.219 14.141 -2.201 1 96.06 106 VAL A N 1
ATOM 805 C CA . VAL A 1 106 ? 17.047 13.648 -1.482 1 96.06 106 VAL A CA 1
ATOM 806 C C . VAL A 1 106 ? 16.922 12.141 -1.659 1 96.06 106 VAL A C 1
ATOM 808 O O . VAL A 1 106 ? 17.109 11.617 -2.762 1 96.06 106 VAL A O 1
ATOM 811 N N . SER A 1 107 ? 16.719 11.445 -0.595 1 93 107 SER A N 1
ATOM 812 C CA . SER A 1 107 ? 16.484 10 -0.628 1 93 107 SER A CA 1
ATOM 813 C C . SER A 1 107 ? 15.438 9.586 0.397 1 93 107 SER A C 1
ATOM 815 O O . SER A 1 107 ? 15.172 10.32 1.354 1 93 107 SER A O 1
ATOM 817 N N . PHE A 1 108 ? 14.875 8.492 0.184 1 92.56 108 PHE A N 1
ATOM 818 C CA . PHE A 1 108 ? 13.961 7.957 1.187 1 92.56 108 PHE A CA 1
ATOM 819 C C . PHE A 1 108 ? 14.688 7.715 2.506 1 92.56 108 PHE A C 1
ATOM 821 O O . PHE A 1 108 ? 15.789 7.156 2.521 1 92.56 108 PHE A O 1
ATOM 828 N N . ALA A 1 109 ? 14.039 8.156 3.535 1 94 109 ALA A N 1
ATOM 829 C CA . ALA A 1 109 ? 14.609 7.879 4.852 1 94 109 ALA A CA 1
ATOM 830 C C . ALA A 1 109 ? 14.445 6.406 5.219 1 94 109 ALA A C 1
ATOM 832 O O . ALA A 1 109 ? 13.43 5.785 4.895 1 94 109 ALA A O 1
ATOM 833 N N . PRO A 1 110 ? 15.445 5.871 5.938 1 89.75 110 PRO A N 1
ATOM 834 C CA . PRO A 1 110 ? 15.211 4.535 6.492 1 89.75 110 PRO A CA 1
ATOM 835 C C . PRO A 1 110 ? 13.992 4.48 7.402 1 89.75 110 PRO A C 1
ATOM 837 O O . PRO A 1 110 ? 13.75 5.41 8.18 1 89.75 110 PRO A O 1
ATOM 840 N N . ILE A 1 111 ? 13.242 3.432 7.34 1 88.38 111 ILE A N 1
ATOM 841 C CA . ILE A 1 111 ? 11.984 3.293 8.055 1 88.38 111 ILE A CA 1
ATOM 842 C C . ILE A 1 111 ? 12.234 3.371 9.562 1 88.38 111 ILE A C 1
ATOM 844 O O . ILE A 1 111 ? 11.516 4.062 10.281 1 88.38 111 ILE A O 1
ATOM 848 N N . ASP A 1 112 ? 13.242 2.615 10 1 90 112 ASP A N 1
ATOM 849 C CA . ASP A 1 112 ? 13.539 2.623 11.43 1 90 112 ASP A CA 1
ATOM 850 C C . ASP A 1 112 ? 13.859 4.035 11.914 1 90 112 ASP A C 1
ATOM 852 O O . ASP A 1 112 ? 13.461 4.422 13.016 1 90 112 ASP A O 1
ATOM 856 N N . ALA A 1 113 ? 14.602 4.797 11.102 1 94 113 ALA A N 1
ATOM 857 C CA . ALA A 1 113 ? 14.922 6.176 11.453 1 94 113 ALA A CA 1
ATOM 858 C C . ALA A 1 113 ? 13.672 7.039 11.5 1 94 113 ALA A C 1
ATOM 860 O O . ALA A 1 113 ? 13.508 7.855 12.414 1 94 113 ALA A O 1
ATOM 861 N N . ALA A 1 114 ? 12.805 6.871 10.539 1 95.06 114 ALA A N 1
ATOM 862 C CA . ALA A 1 114 ? 11.555 7.625 10.492 1 95.06 114 ALA A CA 1
ATOM 863 C C . ALA A 1 114 ? 10.672 7.297 11.695 1 95.06 114 ALA A C 1
ATOM 865 O O . ALA A 1 114 ? 10.094 8.195 12.312 1 95.06 114 ALA A O 1
ATOM 866 N N . VAL A 1 115 ? 10.562 6.02 12.039 1 95.12 115 VAL A N 1
ATOM 867 C CA . VAL A 1 115 ? 9.758 5.566 13.172 1 95.12 115 VAL A CA 1
ATOM 868 C C . VAL A 1 115 ? 10.289 6.188 14.461 1 95.12 115 VAL A C 1
ATOM 870 O O . VAL A 1 115 ? 9.516 6.73 15.258 1 95.12 115 VAL A O 1
ATOM 873 N N . GLU A 1 116 ? 11.547 6.094 14.594 1 96.56 116 GLU A N 1
ATOM 874 C CA . GLU A 1 116 ? 12.172 6.652 15.789 1 96.56 116 GLU A CA 1
ATOM 875 C C . GLU A 1 116 ? 11.961 8.164 15.867 1 96.56 116 GLU A C 1
ATOM 877 O O . GLU A 1 116 ? 11.602 8.695 16.922 1 96.56 116 GLU A O 1
ATOM 882 N N . ALA A 1 117 ? 12.125 8.859 14.797 1 97.62 117 ALA A N 1
ATOM 883 C CA . ALA A 1 117 ? 12.086 10.32 14.773 1 97.62 117 ALA A CA 1
ATOM 884 C C . ALA A 1 117 ? 10.664 10.836 14.953 1 97.62 117 ALA A C 1
ATOM 886 O O . ALA A 1 117 ? 10.453 11.922 15.5 1 97.62 117 ALA A O 1
ATOM 887 N N . THR A 1 118 ? 9.664 10.062 14.547 1 97.81 118 THR A N 1
ATOM 888 C CA . THR A 1 118 ? 8.297 10.57 14.523 1 97.81 118 THR A CA 1
ATOM 889 C C . THR A 1 118 ? 7.5 10.023 15.695 1 97.81 118 THR A C 1
ATOM 891 O O . THR A 1 118 ? 6.48 10.594 16.094 1 97.81 118 THR A O 1
ATOM 894 N N . GLY A 1 119 ? 7.961 8.844 16.172 1 97.5 119 GLY A N 1
ATOM 895 C CA . GLY A 1 119 ? 7.145 8.133 17.141 1 97.5 119 GLY A CA 1
ATOM 896 C C . GLY A 1 119 ? 5.914 7.496 16.531 1 97.5 119 GLY A C 1
ATOM 897 O O . GLY A 1 119 ? 4.934 7.23 17.234 1 97.5 119 GLY A O 1
ATOM 898 N N . MET A 1 120 ? 5.871 7.289 15.219 1 97 120 MET A N 1
ATOM 899 C CA . MET A 1 120 ? 4.742 6.711 14.5 1 97 120 MET A CA 1
ATOM 900 C C . MET A 1 120 ? 5.121 5.367 13.891 1 97 120 MET A C 1
ATOM 902 O O . MET A 1 120 ? 6.293 4.988 13.883 1 97 120 MET A O 1
ATOM 906 N N . GLU A 1 121 ? 4.168 4.652 13.523 1 91.81 121 GLU A N 1
ATOM 907 C CA . GLU A 1 121 ? 4.395 3.322 12.969 1 91.81 121 GLU A CA 1
ATOM 908 C C . GLU A 1 121 ? 4.582 3.379 11.453 1 91.81 121 GLU A C 1
ATOM 910 O O . GLU A 1 121 ? 3.932 4.176 10.773 1 91.81 121 GLU A O 1
ATOM 915 N N . SER A 1 122 ? 5.453 2.438 10.992 1 87.69 122 SER A N 1
ATOM 916 C CA . SER A 1 122 ? 5.586 2.258 9.555 1 87.69 122 SER A CA 1
ATOM 917 C C . SER A 1 122 ? 4.262 1.844 8.922 1 87.69 122 SER A C 1
ATOM 919 O O . SER A 1 122 ? 3.531 1.021 9.477 1 87.69 122 SER A O 1
ATOM 921 N N . GLY A 1 123 ? 3.889 2.395 7.812 1 84.06 123 GLY A N 1
ATOM 922 C CA . GLY A 1 123 ? 2.645 2.076 7.129 1 84.06 123 GLY A CA 1
ATOM 923 C C . GLY A 1 123 ? 1.484 2.951 7.566 1 84.06 123 GLY A C 1
ATOM 924 O O . GLY A 1 123 ? 0.446 2.99 6.902 1 84.06 123 GLY A O 1
ATOM 925 N N . GLY A 1 124 ? 1.655 3.656 8.656 1 90.06 124 GLY A N 1
ATOM 926 C CA . GLY A 1 124 ? 0.581 4.48 9.18 1 90.06 124 GLY A CA 1
ATOM 927 C C . GLY A 1 124 ? 1.005 5.91 9.453 1 90.06 124 GLY A C 1
ATOM 928 O O . GLY A 1 124 ? 0.284 6.664 10.117 1 90.06 124 GLY A O 1
ATOM 929 N N . MET A 1 125 ? 2.1 6.312 8.953 1 94.19 125 MET A N 1
ATOM 930 C CA . MET A 1 125 ? 2.648 7.621 9.305 1 94.19 125 MET A CA 1
ATOM 931 C C . MET A 1 125 ? 1.722 8.742 8.844 1 94.19 125 MET A C 1
ATOM 933 O O . MET A 1 125 ? 1.085 8.633 7.793 1 94.19 125 MET A O 1
ATOM 937 N N . SER A 1 126 ? 1.754 9.766 9.625 1 98.12 126 SER A N 1
ATOM 938 C CA . SER A 1 126 ? 0.9 10.93 9.398 1 98.12 126 SER A CA 1
ATOM 939 C C . SER A 1 126 ? 1.728 12.172 9.094 1 98.12 126 SER A C 1
ATOM 941 O O . SER A 1 126 ? 2.77 12.398 9.711 1 98.12 126 SER A O 1
ATOM 943 N N . PRO A 1 127 ? 1.245 13 8.148 1 98.5 127 PRO A N 1
ATOM 944 C CA . PRO A 1 127 ? 1.879 14.312 7.988 1 98.5 127 PRO A CA 1
ATOM 945 C C . PRO A 1 127 ? 1.605 15.242 9.164 1 98.5 127 PRO A C 1
ATOM 947 O O . PRO A 1 127 ? 2.297 16.25 9.328 1 98.5 127 PRO A O 1
ATOM 950 N N . ILE A 1 128 ? 0.565 14.969 9.883 1 98.62 128 ILE A N 1
ATOM 951 C CA . ILE A 1 128 ? 0.266 15.711 11.102 1 98.62 128 ILE A CA 1
ATOM 952 C C . ILE A 1 128 ? 0.949 15.039 12.289 1 98.62 128 ILE A C 1
ATOM 954 O O . ILE A 1 128 ? 0.83 13.82 12.477 1 98.62 128 ILE A O 1
ATOM 958 N N . GLY A 1 129 ? 1.674 15.773 13.039 1 98.25 129 GLY A N 1
ATOM 959 C CA . GLY A 1 129 ? 2.365 15.211 14.188 1 98.25 129 GLY A CA 1
ATOM 960 C C . GLY A 1 129 ? 3.85 15.008 13.953 1 98.25 129 GLY A C 1
ATOM 961 O O . GLY A 1 129 ? 4.57 14.57 14.852 1 98.25 129 GLY A O 1
ATOM 962 N N . LEU A 1 130 ? 4.336 15.328 12.711 1 98.31 130 LEU A N 1
ATOM 963 C CA . LEU A 1 130 ? 5.77 15.289 12.445 1 98.31 130 LEU A CA 1
ATOM 964 C C . LEU A 1 130 ? 6.512 16.297 13.312 1 98.31 130 LEU A C 1
ATOM 966 O O . LEU A 1 130 ? 5.922 17.281 13.766 1 98.31 130 LEU A O 1
ATOM 970 N N . PRO A 1 131 ? 7.82 16.016 13.578 1 97.69 131 PRO A N 1
ATOM 971 C CA . PRO A 1 131 ? 8.602 17.031 14.305 1 97.69 131 PRO A CA 1
ATOM 972 C C . PRO A 1 131 ? 8.508 18.406 13.672 1 97.69 131 PRO A C 1
ATOM 974 O O . PRO A 1 131 ? 8.539 18.547 12.445 1 97.69 131 PRO A O 1
ATOM 977 N N . SER A 1 132 ? 8.43 19.438 14.508 1 95.38 132 SER A N 1
ATOM 978 C CA . SER A 1 132 ? 8.094 20.781 14.062 1 95.38 132 SER A CA 1
ATOM 979 C C . SER A 1 132 ? 9.227 21.391 13.25 1 95.38 132 SER A C 1
ATOM 981 O O . SER A 1 132 ? 9.008 22.359 12.5 1 95.38 132 SER A O 1
ATOM 983 N N . ASP A 1 133 ? 10.359 20.891 13.367 1 95.88 133 ASP A N 1
ATOM 984 C CA . ASP A 1 133 ? 11.5 21.469 12.664 1 95.88 133 ASP A CA 1
ATOM 985 C C . ASP A 1 133 ? 11.688 20.812 11.297 1 95.88 133 ASP A C 1
ATOM 987 O O . ASP A 1 133 ? 12.555 21.219 10.523 1 95.88 133 ASP A O 1
ATOM 991 N N . TRP A 1 134 ? 10.883 19.812 10.977 1 97.5 134 TRP A N 1
ATOM 992 C CA . TRP A 1 134 ? 10.953 19.188 9.664 1 97.5 134 TRP A CA 1
ATOM 993 C C . TRP A 1 134 ? 10.273 20.047 8.609 1 97.5 134 TRP A C 1
ATOM 995 O O . TRP A 1 134 ? 9.133 20.484 8.797 1 97.5 134 TRP A O 1
ATOM 1005 N N . PRO A 1 135 ? 10.961 20.359 7.496 1 97.5 135 PRO A N 1
ATOM 1006 C CA . PRO A 1 135 ? 10.18 20.844 6.355 1 97.5 135 PRO A CA 1
ATOM 1007 C C . PRO A 1 135 ? 9.102 19.844 5.914 1 97.5 135 PRO A C 1
ATOM 1009 O O . PRO A 1 135 ? 9.367 18.656 5.805 1 97.5 135 PRO A O 1
ATOM 1012 N N . LEU A 1 136 ? 7.918 20.281 5.762 1 98.5 136 LEU A N 1
ATOM 1013 C CA . LEU A 1 136 ? 6.801 19.5 5.238 1 98.5 136 LEU A CA 1
ATOM 1014 C C . LEU A 1 136 ? 6.254 20.125 3.959 1 98.5 136 LEU A C 1
ATOM 1016 O O . LEU A 1 136 ? 5.664 21.203 3.992 1 98.5 136 LEU A O 1
ATOM 1020 N N . LEU A 1 137 ? 6.484 19.469 2.846 1 98.81 137 LEU A N 1
ATOM 1021 C CA . LEU A 1 137 ? 5.934 19.875 1.556 1 98.81 137 LEU A CA 1
ATOM 1022 C C . LEU A 1 137 ? 4.605 19.172 1.291 1 98.81 137 LEU A C 1
ATOM 1024 O O . LEU A 1 137 ? 4.504 17.953 1.4 1 98.81 137 LEU A O 1
ATOM 1028 N N . VAL A 1 138 ? 3.557 19.922 1.005 1 98.81 138 VAL A N 1
ATOM 1029 C CA . VAL A 1 138 ? 2.221 19.391 0.749 1 98.81 138 VAL A CA 1
ATOM 1030 C C . VAL A 1 138 ? 1.784 19.75 -0.668 1 98.81 138 VAL A C 1
ATOM 1032 O O . VAL A 1 138 ? 1.904 20.906 -1.084 1 98.81 138 VAL A O 1
ATOM 1035 N N . ASP A 1 139 ? 1.365 18.734 -1.414 1 98.75 139 ASP A N 1
ATOM 1036 C CA . ASP A 1 139 ? 0.808 19.047 -2.727 1 98.75 139 ASP A CA 1
ATOM 1037 C C . ASP A 1 139 ? -0.341 20.047 -2.611 1 98.75 139 ASP A C 1
ATOM 1039 O O . ASP A 1 139 ? -1.269 19.844 -1.826 1 98.75 139 ASP A O 1
ATOM 1043 N N . GLN A 1 140 ? -0.352 21.062 -3.381 1 98.19 140 GLN A N 1
ATOM 1044 C CA . GLN A 1 140 ? -1.281 22.188 -3.273 1 98.19 140 GLN A CA 1
ATOM 1045 C C . GLN A 1 140 ? -2.727 21.719 -3.424 1 98.19 140 GLN A C 1
ATOM 1047 O O . GLN A 1 140 ? -3.627 22.25 -2.773 1 98.19 140 GLN A O 1
ATOM 1052 N N . HIS A 1 141 ? -2.998 20.766 -4.234 1 97.56 141 HIS A N 1
ATOM 1053 C CA . HIS A 1 141 ? -4.367 20.359 -4.535 1 97.56 141 HIS A CA 1
ATOM 1054 C C . HIS A 1 141 ? -5.047 19.766 -3.305 1 97.56 141 HIS A C 1
ATOM 1056 O O . HIS A 1 141 ? -6.273 19.703 -3.238 1 97.56 141 HIS A O 1
ATOM 1062 N N . ILE A 1 142 ? -4.312 19.359 -2.328 1 98.31 142 ILE A N 1
ATOM 1063 C CA . ILE A 1 142 ? -4.824 18.75 -1.105 1 98.31 142 ILE A CA 1
ATOM 1064 C C . ILE A 1 142 ? -5.699 19.766 -0.356 1 98.31 142 ILE A C 1
ATOM 1066 O O . ILE A 1 142 ? -6.668 19.375 0.306 1 98.31 142 ILE A O 1
ATOM 1070 N N . LEU A 1 143 ? -5.461 21.031 -0.5 1 98.19 143 LEU A N 1
ATOM 1071 C CA . LEU A 1 143 ? -6.227 22.094 0.153 1 98.19 143 LEU A CA 1
ATOM 1072 C C . LEU A 1 143 ? -7.699 22.016 -0.234 1 98.19 143 LEU A C 1
ATOM 1074 O O . LEU A 1 143 ? -8.57 22.438 0.535 1 98.19 143 LEU A O 1
ATOM 1078 N N . SER A 1 144 ? -7.953 21.406 -1.365 1 98.12 144 SER A N 1
ATOM 1079 C CA . SER A 1 144 ? -9.305 21.453 -1.91 1 98.12 144 SER A CA 1
ATOM 1080 C C . SER A 1 144 ? -10.062 20.156 -1.618 1 98.12 144 SER A C 1
ATOM 1082 O O . SER A 1 144 ? -11.203 19.984 -2.047 1 98.12 144 SER A O 1
ATOM 1084 N N . ILE A 1 145 ? -9.492 19.266 -0.875 1 98.56 145 ILE A N 1
ATOM 1085 C CA . ILE A 1 145 ? -10.133 17.984 -0.586 1 98.56 145 ILE A CA 1
ATOM 1086 C C . ILE A 1 145 ? -10.867 18.062 0.749 1 98.56 145 ILE A C 1
ATOM 1088 O O . ILE A 1 145 ? -10.242 18.094 1.811 1 98.56 145 ILE A O 1
ATOM 1092 N N . PRO A 1 146 ? -12.148 18.047 0.766 1 98.31 146 PRO A N 1
ATOM 1093 C CA . PRO A 1 146 ? -12.891 18.281 2.01 1 98.31 146 PRO A CA 1
ATOM 1094 C C . PRO A 1 146 ? -12.875 17.078 2.939 1 98.31 146 PRO A C 1
ATOM 1096 O O . PRO A 1 146 ? -13.086 17.219 4.148 1 98.31 146 PRO A O 1
ATOM 1099 N N . LYS A 1 147 ? -12.812 15.883 2.4 1 98.56 147 LYS A N 1
ATOM 1100 C CA . LYS A 1 147 ? -12.719 14.641 3.16 1 98.56 147 LYS A CA 1
ATOM 1101 C C . LYS A 1 147 ? -11.492 13.836 2.738 1 98.56 147 LYS A C 1
ATOM 1103 O O . LYS A 1 147 ? -11.539 13.094 1.7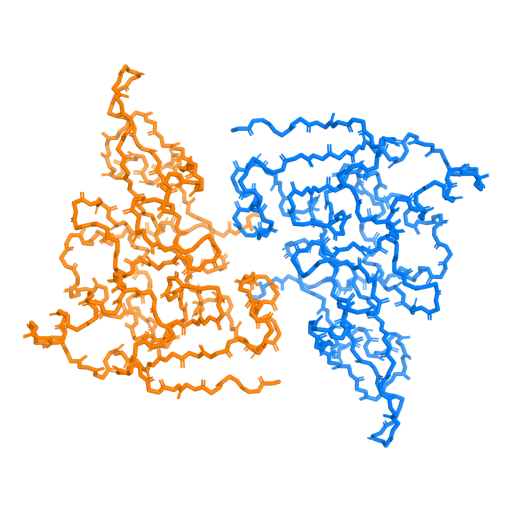53 1 98.56 147 LYS A O 1
ATOM 1108 N N . LEU A 1 148 ? -10.438 14 3.459 1 98.81 148 LEU A N 1
ATOM 1109 C CA . LEU A 1 148 ? -9.125 13.438 3.172 1 98.81 148 LEU A CA 1
ATOM 1110 C C . LEU A 1 148 ? -8.758 12.367 4.191 1 98.81 148 LEU A C 1
ATOM 1112 O O . LEU A 1 148 ? -8.773 12.617 5.398 1 98.81 148 LEU A O 1
ATOM 1116 N N . TYR A 1 149 ? -8.508 11.188 3.717 1 97.94 149 TYR A N 1
ATOM 1117 C CA . TYR A 1 149 ? -8.016 10.102 4.562 1 97.94 149 TYR A CA 1
ATOM 1118 C C . TYR A 1 149 ? -6.496 10.086 4.598 1 97.94 149 TYR A C 1
ATOM 1120 O O . TYR A 1 149 ? -5.844 10.211 3.557 1 97.94 149 TYR A O 1
ATOM 1128 N N . LEU A 1 150 ? -5.914 9.984 5.746 1 97.94 150 LEU A N 1
ATOM 1129 C CA . LEU A 1 150 ? -4.461 9.953 5.871 1 97.94 150 LEU A CA 1
ATOM 1130 C C . LEU A 1 150 ? -4.039 9.125 7.082 1 97.94 150 LEU A C 1
ATOM 1132 O O . LEU A 1 150 ? -4.887 8.664 7.848 1 97.94 150 LEU A O 1
ATOM 1136 N N . GLY A 1 151 ? -2.781 8.859 7.191 1 96.69 151 GLY A N 1
ATOM 1137 C CA . GLY A 1 151 ? -2.277 8.094 8.328 1 96.69 151 GLY A CA 1
ATOM 1138 C C . GLY A 1 151 ? -2.59 8.742 9.664 1 96.69 151 GLY A C 1
ATOM 1139 O O . GLY A 1 151 ? -2.572 9.969 9.789 1 96.69 151 GLY A O 1
ATOM 1140 N N . SER A 1 152 ? -2.752 7.934 10.656 1 97.56 152 SER A N 1
ATOM 1141 C CA . SER A 1 152 ? -3.061 8.375 12.016 1 97.56 152 SER A CA 1
ATOM 1142 C C . SER A 1 152 ? -1.855 8.211 12.938 1 97.56 152 SER A C 1
ATOM 1144 O O . SER A 1 152 ? -1.95 8.461 14.141 1 97.56 152 SER A O 1
ATOM 1146 N N . GLY A 1 153 ? -0.802 7.711 12.352 1 96.69 153 GLY A N 1
ATOM 1147 C CA . GLY A 1 153 ? 0.393 7.414 13.125 1 96.69 153 GLY A CA 1
ATOM 1148 C C . GLY A 1 153 ? 0.461 5.969 13.594 1 96.69 153 GLY A C 1
ATOM 1149 O O . GLY A 1 153 ? 1.492 5.523 14.094 1 96.69 153 GLY A O 1
ATOM 1150 N N . VAL A 1 154 ? -0.65 5.223 13.406 1 93.88 154 VAL A N 1
ATOM 1151 C CA . VAL A 1 154 ? -0.698 3.801 13.734 1 93.88 154 VAL A CA 1
ATOM 1152 C C . VAL A 1 154 ? -1.349 3.031 12.586 1 93.88 154 VAL A C 1
ATOM 1154 O O . VAL A 1 154 ? -2.088 3.605 11.781 1 93.88 154 VAL A O 1
ATOM 1157 N N . ARG A 1 155 ? -1.121 1.717 12.508 1 87.88 155 ARG A N 1
ATOM 1158 C CA . ARG A 1 155 ? -1.523 0.915 11.352 1 87.88 155 ARG A CA 1
ATOM 1159 C C . ARG A 1 155 ? -3.023 0.642 11.375 1 87.88 155 ARG A C 1
ATOM 1161 O O . ARG A 1 155 ? -3.678 0.663 10.328 1 87.88 155 ARG A O 1
ATOM 1168 N N . PRO A 1 156 ? -3.699 0.521 12.484 1 89.19 156 PRO A N 1
ATOM 1169 C CA . PRO A 1 156 ? -5.078 0.03 12.469 1 89.19 156 PRO A CA 1
ATOM 1170 C C . PRO A 1 156 ? -6.098 1.133 12.18 1 89.19 156 PRO A C 1
ATOM 1172 O O . PRO A 1 156 ? -7.305 0.88 12.18 1 89.19 156 PRO A O 1
ATOM 1175 N N . SER A 1 157 ? -5.602 2.355 11.938 1 94.88 157 SER A N 1
ATOM 1176 C CA . SER A 1 157 ? -6.574 3.434 11.789 1 94.88 157 SER A CA 1
ATOM 1177 C C . SER A 1 157 ? -6.109 4.461 10.766 1 94.88 157 SER A C 1
ATOM 1179 O O . SER A 1 157 ? -4.941 4.465 10.367 1 94.88 157 SER A O 1
ATOM 1181 N N . LYS A 1 158 ? -7.109 5.227 10.234 1 96.38 158 LYS A N 1
ATOM 1182 C CA . LYS A 1 158 ? -6.855 6.398 9.406 1 96.38 158 LYS A CA 1
ATOM 1183 C C . LYS A 1 158 ? -7.477 7.652 10.016 1 96.38 158 LYS A C 1
ATOM 1185 O O . LYS A 1 158 ? -8.555 7.59 10.609 1 96.38 158 LYS A O 1
ATOM 1190 N N . LEU A 1 159 ? -6.777 8.703 9.961 1 98.19 159 LEU A N 1
ATOM 1191 C CA . LEU A 1 159 ? -7.309 10.016 10.312 1 98.19 159 LEU A CA 1
ATOM 1192 C C . LEU A 1 159 ? -8.047 10.641 9.133 1 98.19 159 LEU A C 1
ATOM 1194 O O . LEU A 1 159 ? -7.605 10.523 7.984 1 98.19 159 LEU A O 1
ATOM 1198 N N . VAL A 1 160 ? -9.188 11.258 9.375 1 98.62 160 VAL A N 1
ATOM 1199 C CA . VAL A 1 160 ? -9.969 11.93 8.336 1 98.62 160 VAL A CA 1
ATOM 1200 C C . VAL A 1 160 ? -10.07 13.422 8.656 1 98.62 160 VAL A C 1
ATOM 1202 O O . VAL A 1 160 ? -10.5 13.797 9.75 1 98.62 160 VAL A O 1
ATOM 1205 N N . VAL A 1 161 ? -9.664 14.211 7.711 1 98.88 161 VAL A N 1
ATOM 1206 C CA . VAL A 1 161 ? -9.664 15.656 7.93 1 98.88 161 VAL A CA 1
ATOM 1207 C C . VAL A 1 161 ? -10.141 16.375 6.664 1 98.88 161 VAL A C 1
ATOM 1209 O O . VAL A 1 161 ? -10.211 15.766 5.594 1 98.88 161 VAL A O 1
ATOM 1212 N N . ASP A 1 162 ? -10.492 17.609 6.855 1 98.88 162 ASP A N 1
ATOM 1213 C CA . ASP A 1 162 ? -10.547 18.547 5.734 1 98.88 162 ASP A CA 1
ATOM 1214 C C . ASP A 1 162 ? -9.148 19 5.328 1 98.88 162 ASP A C 1
ATOM 1216 O O . ASP A 1 162 ? -8.383 19.5 6.156 1 98.88 162 ASP A O 1
ATOM 1220 N N . GLY A 1 163 ? -8.766 18.828 4.016 1 98.88 163 GLY A N 1
ATOM 1221 C CA . GLY A 1 163 ? -7.422 19.125 3.555 1 98.88 163 GLY A CA 1
ATOM 1222 C C . GLY A 1 163 ? -6.984 20.547 3.861 1 98.88 163 GLY A C 1
ATOM 1223 O O . GLY A 1 163 ? -5.789 20.812 3.992 1 98.88 163 GLY A O 1
ATOM 1224 N N . SER A 1 164 ? -7.902 21.438 4.086 1 98.75 164 SER A N 1
ATOM 1225 C CA . SER A 1 164 ? -7.598 22.844 4.359 1 98.75 164 SER A CA 1
ATOM 1226 C C . SER A 1 164 ? -6.895 23 5.703 1 98.75 164 SER A C 1
ATOM 1228 O O . SER A 1 164 ? -6.332 24.062 5.992 1 98.75 164 SER A O 1
ATOM 1230 N N . ILE A 1 165 ? -6.883 21.953 6.504 1 98.75 165 ILE A N 1
ATOM 1231 C CA . ILE A 1 165 ? -6.254 22.016 7.82 1 98.75 165 ILE A CA 1
ATOM 1232 C C . ILE A 1 165 ? -4.754 22.266 7.664 1 98.75 165 ILE A C 1
ATOM 1234 O O . ILE A 1 165 ? -4.125 22.844 8.547 1 98.75 165 ILE A O 1
ATOM 1238 N N . PHE A 1 166 ? -4.191 21.859 6.555 1 98.69 166 PHE A N 1
ATOM 1239 C CA . PHE A 1 166 ? -2.752 21.969 6.363 1 98.69 166 PHE A CA 1
ATOM 1240 C C . PHE A 1 166 ? -2.338 23.422 6.242 1 98.69 166 PHE A C 1
ATOM 1242 O O . PHE A 1 166 ? -1.181 23.781 6.488 1 98.69 166 PHE A O 1
ATOM 1249 N N . ALA A 1 167 ? -3.252 24.297 5.922 1 98 167 ALA A N 1
ATOM 1250 C CA . ALA A 1 167 ? -2.971 25.734 5.879 1 98 167 ALA A CA 1
ATOM 1251 C C . ALA A 1 167 ? -2.787 26.297 7.281 1 98 167 ALA A C 1
ATOM 1253 O O . ALA A 1 167 ? -2.242 27.391 7.453 1 98 167 ALA A O 1
ATOM 1254 N N . ASP A 1 168 ? -3.225 25.562 8.258 1 97.31 168 ASP A N 1
ATOM 1255 C CA . ASP A 1 168 ? -3.172 26.031 9.641 1 97.31 168 ASP A CA 1
ATOM 1256 C C . ASP A 1 168 ? -1.958 25.469 10.367 1 97.31 168 ASP A C 1
ATOM 1258 O O . ASP A 1 168 ? -1.72 25.781 11.539 1 97.31 168 ASP A O 1
ATOM 1262 N N . ILE A 1 169 ? -1.22 24.594 9.742 1 96.5 169 ILE A N 1
ATOM 1263 C CA . ILE A 1 169 ? -0.046 23.984 10.352 1 96.5 169 ILE A CA 1
ATOM 1264 C C . ILE A 1 169 ? 1.2 24.797 10.008 1 96.5 169 ILE A C 1
ATOM 1266 O O . ILE A 1 169 ? 1.588 24.891 8.844 1 96.5 169 ILE A O 1
ATOM 1270 N N . PRO A 1 170 ? 1.831 25.312 11.008 1 92 170 PRO A N 1
ATOM 1271 C CA . PRO A 1 170 ? 3.033 26.109 10.758 1 92 170 PRO A CA 1
ATOM 1272 C C . PRO A 1 170 ? 4.137 25.312 10.07 1 92 170 PRO A C 1
ATOM 1274 O O . PRO A 1 170 ? 4.328 24.125 10.359 1 92 170 PRO A O 1
ATOM 1277 N N . GLY A 1 171 ? 4.758 25.953 9.094 1 90.62 171 GLY A N 1
ATOM 1278 C CA . GLY A 1 171 ? 5.918 25.344 8.469 1 90.62 171 GLY A CA 1
ATOM 1279 C C . GLY A 1 171 ? 5.578 24.547 7.219 1 90.62 171 GLY A C 1
ATOM 1280 O O . GLY A 1 171 ? 6.473 24.156 6.465 1 90.62 171 GLY A O 1
ATOM 1281 N N . VAL A 1 172 ? 4.309 24.312 6.965 1 97.19 172 VAL A N 1
ATOM 1282 C CA . VAL A 1 172 ? 3.889 23.609 5.754 1 97.19 172 VAL A CA 1
ATOM 1283 C C . VAL A 1 172 ? 4.191 24.469 4.527 1 97.19 172 VAL A C 1
ATOM 1285 O O . VAL A 1 172 ? 3.918 25.672 4.523 1 97.19 172 VAL A O 1
ATOM 1288 N N . GLN A 1 173 ? 4.805 23.906 3.582 1 98 173 GLN A N 1
ATOM 1289 C CA . GLN A 1 173 ? 5 24.531 2.277 1 98 173 GLN A CA 1
ATOM 1290 C C . GLN A 1 173 ? 4.16 23.844 1.207 1 98 173 GLN A C 1
ATOM 1292 O O . GLN A 1 173 ? 4.316 22.641 0.967 1 98 173 GLN A O 1
ATOM 1297 N N . PHE A 1 174 ? 3.252 24.594 0.607 1 98.38 174 PHE A N 1
ATOM 1298 C CA . PHE A 1 174 ? 2.449 24.062 -0.483 1 98.38 174 PHE A CA 1
ATOM 1299 C C . PHE A 1 174 ? 3.203 24.141 -1.805 1 98.38 174 PHE A C 1
ATOM 1301 O O . PHE A 1 174 ? 3.799 25.172 -2.119 1 98.38 174 PHE A O 1
ATOM 1308 N N . VAL A 1 175 ? 3.225 23.094 -2.51 1 98.31 175 VAL A N 1
ATOM 1309 C CA . VAL A 1 175 ? 3.969 23 -3.764 1 98.31 175 VAL A CA 1
ATOM 1310 C C . VAL A 1 175 ? 3.043 22.531 -4.883 1 98.31 175 VAL A C 1
ATOM 1312 O O . VAL A 1 175 ? 2.381 21.5 -4.75 1 98.31 175 VAL A O 1
ATOM 1315 N N . SER A 1 176 ? 3.053 23.266 -5.945 1 95.31 176 SER A N 1
ATOM 1316 C CA . SER A 1 176 ? 2.275 22.859 -7.109 1 95.31 176 SER A CA 1
ATOM 1317 C C . SER A 1 176 ? 2.9 21.641 -7.785 1 95.31 176 SER A C 1
ATOM 1319 O O . SER A 1 176 ? 4.121 21.578 -7.949 1 95.31 176 SER A O 1
ATOM 1321 N N . ALA A 1 177 ? 2.121 20.656 -8.109 1 93.5 177 A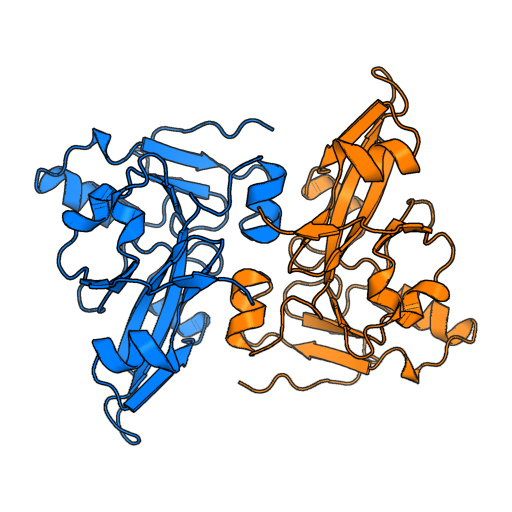LA A N 1
ATOM 1322 C CA . ALA A 1 177 ? 2.527 19.469 -8.852 1 93.5 177 ALA A CA 1
ATOM 1323 C C . ALA A 1 177 ? 3.633 18.719 -8.117 1 93.5 177 ALA A C 1
ATOM 1325 O O . ALA A 1 177 ? 4.621 18.297 -8.727 1 93.5 177 ALA A O 1
ATOM 1326 N N . LEU A 1 178 ? 3.576 18.781 -6.777 1 97.38 178 LEU A N 1
ATOM 1327 C CA . LEU A 1 178 ? 4.469 17.938 -5.984 1 97.38 178 LEU A CA 1
ATOM 1328 C C . LEU A 1 178 ? 4.293 16.469 -6.344 1 97.38 178 LEU A C 1
ATOM 1330 O O . LEU A 1 178 ? 5.277 15.734 -6.453 1 97.38 178 LEU A O 1
ATOM 1334 N N . GLY A 1 179 ? 3.045 16.016 -6.441 1 95.62 179 GLY A N 1
ATOM 1335 C CA . GLY A 1 179 ? 2.719 14.672 -6.863 1 95.62 179 GLY A CA 1
ATOM 1336 C C . GLY A 1 179 ? 2.629 14.516 -8.367 1 95.62 179 GLY A C 1
ATOM 1337 O O . GLY A 1 179 ? 2.025 15.352 -9.047 1 95.62 179 GLY A O 1
ATOM 1338 N N . ARG A 1 180 ? 3.191 13.469 -8.875 1 91.88 180 ARG A N 1
ATOM 1339 C CA . ARG A 1 180 ? 3.105 13.117 -10.289 1 91.88 180 ARG A CA 1
ATOM 1340 C C . ARG A 1 180 ? 2.334 11.82 -10.484 1 91.88 180 ARG A C 1
ATOM 1342 O O . ARG A 1 180 ? 2.395 10.922 -9.641 1 91.88 180 ARG A O 1
ATOM 1349 N N . PRO A 1 181 ? 1.632 11.797 -11.633 1 86.06 181 PRO A N 1
ATOM 1350 C CA . PRO A 1 181 ? 0.918 10.539 -11.883 1 86.06 181 PRO A CA 1
ATOM 1351 C C . PRO A 1 181 ? 1.84 9.328 -11.859 1 86.06 181 PRO A C 1
ATOM 1353 O O . PRO A 1 181 ? 3.006 9.422 -12.25 1 86.06 181 PRO A O 1
ATOM 1356 N N . ARG A 1 182 ? 1.349 8.109 -11.289 1 80.44 182 ARG A N 1
ATOM 1357 C CA . ARG A 1 182 ? 2.102 6.859 -11.195 1 80.44 182 ARG A CA 1
ATOM 1358 C C . ARG A 1 182 ? 2.432 6.316 -12.578 1 80.44 182 ARG A C 1
ATOM 1360 O O . ARG A 1 182 ? 1.57 6.281 -13.461 1 80.44 182 ARG A O 1
ATOM 1367 N N . GLY A 1 183 ? 3.273 6.887 -13.578 1 60.59 183 GLY A N 1
ATOM 1368 C CA . GLY A 1 183 ? 3.574 6.461 -14.938 1 60.59 183 GLY A CA 1
ATOM 1369 C C . GLY A 1 183 ? 3.322 4.984 -15.164 1 60.59 183 GLY A C 1
ATOM 1370 O O . GLY A 1 183 ? 3.205 4.211 -14.211 1 60.59 183 GLY A O 1
ATOM 1371 N N . MET B 1 1 ? 18.562 2.658 -3.055 1 58.12 1 MET B N 1
ATOM 1372 C CA . MET B 1 1 ? 18.844 1.384 -2.4 1 58.12 1 MET B CA 1
ATOM 1373 C C . MET B 1 1 ? 18.641 0.22 -3.363 1 58.12 1 MET B C 1
ATOM 1375 O O . MET B 1 1 ? 17.641 0.191 -4.102 1 58.12 1 MET B O 1
ATOM 1379 N N . THR B 1 2 ? 19.688 -0.489 -3.607 1 66.5 2 THR B N 1
ATOM 1380 C CA . THR B 1 2 ? 19.609 -1.557 -4.598 1 66.5 2 THR B CA 1
ATOM 1381 C C . THR B 1 2 ? 19.031 -2.824 -3.984 1 66.5 2 THR B C 1
ATOM 1383 O O . THR B 1 2 ? 19.391 -3.205 -2.869 1 66.5 2 THR B O 1
ATOM 1386 N N . LEU B 1 3 ? 17.906 -3.289 -4.59 1 84.62 3 LEU B N 1
ATOM 1387 C CA . LEU B 1 3 ? 17.281 -4.547 -4.18 1 84.62 3 LEU B CA 1
ATOM 1388 C C . LEU B 1 3 ? 18.062 -5.738 -4.727 1 84.62 3 LEU B C 1
ATOM 1390 O O . LEU B 1 3 ? 18.172 -5.914 -5.941 1 84.62 3 LEU B O 1
ATOM 1394 N N . GLU B 1 4 ? 18.812 -6.445 -3.828 1 90.75 4 GLU B N 1
ATOM 1395 C CA . GLU B 1 4 ? 19.516 -7.656 -4.234 1 90.75 4 GLU B CA 1
ATOM 1396 C C . GLU B 1 4 ? 18.578 -8.852 -4.297 1 90.75 4 GLU B C 1
ATOM 1398 O O . GLU B 1 4 ? 17.734 -9.031 -3.418 1 90.75 4 GLU B O 1
ATOM 1403 N N . ILE B 1 5 ? 18.719 -9.633 -5.383 1 95.12 5 ILE B N 1
ATOM 1404 C CA . ILE B 1 5 ? 17.953 -10.867 -5.496 1 95.12 5 ILE B CA 1
ATOM 1405 C C . ILE B 1 5 ? 18.766 -12.031 -4.938 1 95.12 5 ILE B C 1
ATOM 1407 O O . ILE B 1 5 ? 19.844 -12.336 -5.445 1 95.12 5 ILE B O 1
ATOM 1411 N N . LEU B 1 6 ? 18.234 -12.641 -3.965 1 96.19 6 LEU B N 1
ATOM 1412 C CA . LEU B 1 6 ? 18.906 -13.711 -3.236 1 96.19 6 LEU B CA 1
ATOM 1413 C C . LEU B 1 6 ? 18.375 -15.078 -3.662 1 96.19 6 LEU B C 1
ATOM 1415 O O . LEU B 1 6 ? 17.312 -15.164 -4.285 1 96.19 6 LEU B O 1
ATOM 1419 N N . ASP B 1 7 ? 19.141 -16.031 -3.25 1 96.88 7 ASP B N 1
ATOM 1420 C CA . ASP B 1 7 ? 18.719 -17.406 -3.473 1 96.88 7 ASP B CA 1
ATOM 1421 C C . ASP B 1 7 ? 17.484 -17.75 -2.652 1 96.88 7 ASP B C 1
ATOM 1423 O O . ASP B 1 7 ? 17.375 -17.359 -1.487 1 96.88 7 ASP B O 1
ATOM 1427 N N . TRP B 1 8 ? 16.578 -18.484 -3.266 1 97.06 8 TRP B N 1
ATOM 1428 C CA . TRP B 1 8 ? 15.289 -18.75 -2.627 1 97.06 8 TRP B CA 1
ATOM 1429 C C . TRP B 1 8 ? 15.281 -20.109 -1.955 1 97.06 8 TRP B C 1
ATOM 1431 O O . TRP B 1 8 ? 14.359 -20.438 -1.2 1 97.06 8 TRP B O 1
ATOM 1441 N N . HIS B 1 9 ? 16.281 -20.906 -2.006 1 96.12 9 HIS B N 1
ATOM 1442 C CA . HIS B 1 9 ? 16.266 -22.328 -1.69 1 96.12 9 HIS B CA 1
ATOM 1443 C C . HIS B 1 9 ? 16.203 -22.562 -0.184 1 96.12 9 HIS B C 1
ATOM 1445 O O . HIS B 1 9 ? 15.68 -23.578 0.273 1 96.12 9 HIS B O 1
ATOM 1451 N N . ASP B 1 10 ? 16.812 -21.609 0.584 1 89.81 10 ASP B N 1
ATOM 1452 C CA . ASP B 1 10 ? 16.797 -21.797 2.033 1 89.81 10 ASP B CA 1
ATOM 1453 C C . ASP B 1 10 ? 15.383 -21.625 2.59 1 89.81 10 ASP B C 1
ATOM 1455 O O . ASP B 1 10 ? 15.07 -22.141 3.67 1 89.81 10 ASP B O 1
ATOM 1459 N N . GLY B 1 11 ? 14.539 -20.969 1.978 1 89.81 11 GLY B N 1
ATOM 1460 C CA . GLY B 1 11 ? 13.133 -20.828 2.316 1 89.81 11 GLY B CA 1
ATOM 1461 C C . GLY B 1 11 ? 12.883 -19.844 3.453 1 89.81 11 GLY B C 1
ATOM 1462 O O . GLY B 1 11 ? 11.734 -19.594 3.828 1 89.81 11 GLY B O 1
ATOM 1463 N N . ASP B 1 12 ? 13.883 -19.25 4.035 1 91 12 ASP B N 1
ATOM 1464 C CA . ASP B 1 12 ? 13.773 -18.406 5.22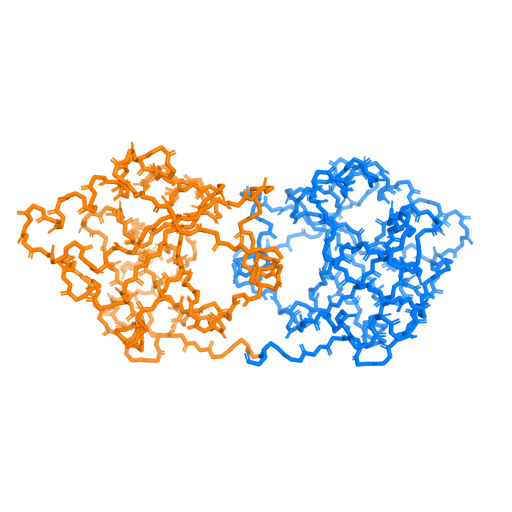7 1 91 12 ASP B CA 1
ATOM 1465 C C . ASP B 1 12 ? 13 -17.141 4.926 1 91 12 ASP B C 1
ATOM 1467 O O . ASP B 1 12 ? 12.375 -16.562 5.82 1 91 12 ASP B O 1
ATOM 1471 N N . LEU B 1 13 ? 12.953 -16.812 3.676 1 93.56 13 LEU B N 1
ATOM 1472 C CA . LEU B 1 13 ? 12.344 -15.547 3.277 1 93.56 13 LEU B CA 1
ATOM 1473 C C . LEU B 1 13 ? 11.023 -15.781 2.555 1 93.56 13 LEU B C 1
ATOM 1475 O O . LEU B 1 13 ? 10.492 -14.875 1.909 1 93.56 13 LEU B O 1
ATOM 1479 N N . LEU B 1 14 ? 10.547 -17.031 2.672 1 97.81 14 LEU B N 1
ATOM 1480 C CA . LEU B 1 14 ? 9.266 -17.422 2.084 1 97.81 14 LEU B CA 1
ATOM 1481 C C . LEU B 1 14 ? 8.352 -18.047 3.131 1 97.81 14 LEU B C 1
ATOM 1483 O O . LEU B 1 14 ? 8.812 -18.812 3.982 1 97.81 14 LEU B O 1
ATOM 1487 N N . ALA B 1 15 ? 7.074 -17.703 3.039 1 98.25 15 ALA B N 1
ATOM 1488 C CA . ALA B 1 15 ? 6.137 -18.5 3.818 1 98.25 15 ALA B CA 1
ATOM 1489 C C . ALA B 1 15 ? 6.188 -19.969 3.395 1 98.25 15 ALA B C 1
ATOM 1491 O O . ALA B 1 15 ? 6.48 -20.281 2.236 1 98.25 15 ALA B O 1
ATOM 1492 N N . LYS B 1 16 ? 5.836 -20.844 4.281 1 98.12 16 LYS B N 1
ATOM 1493 C CA . LYS B 1 16 ? 5.922 -22.281 4.031 1 98.12 16 LYS B CA 1
ATOM 1494 C C . LYS B 1 16 ? 5.086 -22.688 2.818 1 98.12 16 LYS B C 1
ATOM 1496 O O . LYS B 1 16 ? 5.559 -23.406 1.943 1 98.12 16 LYS B O 1
ATOM 1501 N N . PRO B 1 17 ? 3.82 -22.203 2.682 1 98.5 17 PRO B N 1
ATOM 1502 C CA . PRO B 1 17 ? 3.031 -22.625 1.522 1 98.5 17 PRO B CA 1
ATOM 1503 C C . PRO B 1 17 ? 3.637 -22.172 0.197 1 98.5 17 PRO B C 1
ATOM 1505 O O . PRO B 1 17 ? 3.504 -22.859 -0.817 1 98.5 17 PRO B O 1
ATOM 1508 N N . VAL B 1 18 ? 4.289 -21 0.199 1 98.75 18 VAL B N 1
ATOM 1509 C CA . VAL B 1 18 ? 4.922 -20.5 -1.015 1 98.75 18 VAL B CA 1
ATOM 1510 C C . VAL B 1 18 ? 6.137 -21.359 -1.356 1 98.75 18 VAL B C 1
ATOM 1512 O O . VAL B 1 18 ? 6.281 -21.828 -2.492 1 98.75 18 VAL B O 1
ATOM 1515 N N . PHE B 1 19 ? 6.953 -21.594 -0.346 1 98.75 19 PHE B N 1
ATOM 1516 C CA . PHE B 1 19 ? 8.156 -22.406 -0.509 1 98.75 19 PHE B CA 1
ATOM 1517 C C . PHE B 1 19 ? 7.805 -23.812 -1 1 98.75 19 PHE B C 1
ATOM 1519 O O . PHE B 1 19 ? 8.414 -24.312 -1.947 1 98.75 19 PHE B O 1
ATOM 1526 N N . ASP B 1 20 ? 6.809 -24.391 -0.38 1 98.44 20 ASP B N 1
ATOM 1527 C CA . ASP B 1 20 ? 6.375 -25.734 -0.752 1 98.44 20 ASP B CA 1
ATOM 1528 C C . ASP B 1 20 ? 5.871 -25.766 -2.193 1 98.44 20 ASP B C 1
ATOM 1530 O O . ASP B 1 20 ? 6.176 -26.703 -2.943 1 98.44 20 ASP B O 1
ATOM 1534 N N . LYS B 1 21 ? 5.078 -24.797 -2.57 1 98.31 21 LYS B N 1
ATOM 1535 C CA . LYS B 1 21 ? 4.531 -24.75 -3.924 1 98.31 21 LYS B CA 1
ATOM 1536 C C . LYS B 1 21 ? 5.641 -24.594 -4.961 1 98.31 21 LYS B C 1
ATOM 1538 O O . LYS B 1 21 ? 5.625 -25.25 -6.004 1 98.31 21 LYS B O 1
ATOM 1543 N N . LEU B 1 22 ? 6.609 -23.719 -4.703 1 98.5 22 LEU B N 1
ATOM 1544 C CA . LEU B 1 22 ? 7.734 -23.531 -5.613 1 98.5 22 LEU B CA 1
ATOM 1545 C C . LEU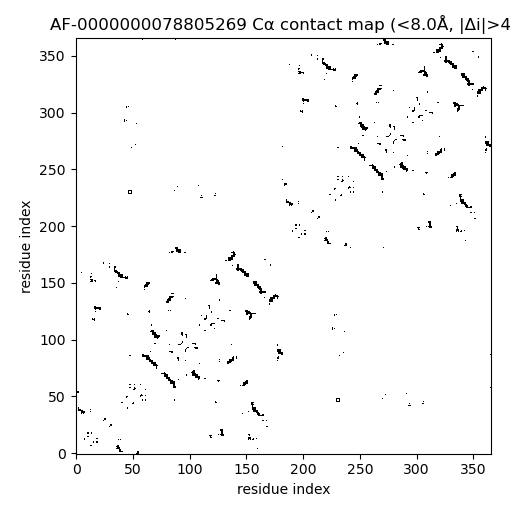 B 1 22 ? 8.516 -24.828 -5.793 1 98.5 22 LEU B C 1
ATOM 1547 O O . LEU B 1 22 ? 8.836 -25.219 -6.918 1 98.5 22 LEU B O 1
ATOM 1551 N N . ASN B 1 23 ? 8.82 -25.453 -4.695 1 98.44 23 ASN B N 1
ATOM 1552 C CA . ASN B 1 23 ? 9.523 -26.734 -4.773 1 98.44 23 ASN B CA 1
ATOM 1553 C C . ASN B 1 23 ? 8.703 -27.766 -5.539 1 98.44 23 ASN B C 1
ATOM 1555 O O . ASN B 1 23 ? 9.258 -28.547 -6.309 1 98.44 23 ASN B O 1
ATOM 1559 N N . GLY B 1 24 ? 7.414 -27.75 -5.273 1 98.06 24 GLY B N 1
ATOM 1560 C CA . GLY B 1 24 ? 6.539 -28.641 -6.012 1 98.06 24 GLY B CA 1
ATOM 1561 C C . GLY B 1 24 ? 6.562 -28.406 -7.508 1 98.06 24 GLY B C 1
ATOM 1562 O O . GLY B 1 24 ? 6.559 -29.359 -8.297 1 98.06 24 GLY B O 1
ATOM 1563 N N . LEU B 1 25 ? 6.582 -27.172 -7.926 1 98 25 LEU B N 1
ATOM 1564 C CA . LEU B 1 25 ? 6.637 -26.828 -9.344 1 98 25 LEU B CA 1
ATOM 1565 C C . LEU B 1 25 ? 7.941 -27.312 -9.969 1 98 25 LEU B C 1
ATOM 1567 O O . LEU B 1 25 ? 7.93 -27.906 -11.047 1 98 25 LEU B O 1
ATOM 1571 N N . VAL B 1 26 ? 9.016 -27.078 -9.242 1 98 26 VAL B N 1
ATOM 1572 C CA . VAL B 1 26 ? 10.32 -27.516 -9.742 1 98 26 VAL B CA 1
ATOM 1573 C C . VAL B 1 26 ? 10.352 -29.031 -9.852 1 98 26 VAL B C 1
ATOM 1575 O O . VAL B 1 26 ? 10.797 -29.578 -10.859 1 98 26 VAL B O 1
ATOM 1578 N N . ALA B 1 27 ? 9.844 -29.703 -8.891 1 98.06 27 ALA B N 1
ATOM 1579 C CA . ALA B 1 27 ? 9.789 -31.172 -8.891 1 98.06 27 ALA B CA 1
ATOM 1580 C C . ALA B 1 27 ? 8.938 -31.688 -10.047 1 98.06 27 ALA B C 1
ATOM 1582 O O . ALA B 1 27 ? 9.195 -32.781 -10.578 1 98.06 27 ALA B O 1
ATOM 1583 N N . ALA B 1 28 ? 7.938 -30.922 -10.43 1 97.5 28 ALA B N 1
ATOM 1584 C CA . ALA B 1 28 ? 7.023 -31.297 -11.508 1 97.5 28 ALA B CA 1
ATOM 1585 C C . ALA B 1 28 ? 7.609 -30.953 -12.875 1 97.5 28 ALA B C 1
ATOM 1587 O O . ALA B 1 28 ? 6.969 -31.188 -13.906 1 97.5 28 ALA B O 1
ATOM 1588 N N . GLY B 1 29 ? 8.812 -30.328 -12.891 1 97.81 29 GLY B N 1
ATOM 1589 C CA . GLY B 1 29 ? 9.508 -30.141 -14.156 1 97.81 29 GLY B CA 1
ATOM 1590 C C . GLY B 1 29 ? 9.508 -28.688 -14.617 1 97.81 29 GLY B C 1
ATOM 1591 O O . GLY B 1 29 ? 10.016 -28.375 -15.703 1 97.81 29 GLY B O 1
ATOM 1592 N N . VAL B 1 30 ? 8.883 -27.781 -13.867 1 97.88 30 VAL B N 1
ATOM 1593 C CA . VAL B 1 30 ? 8.945 -26.375 -14.203 1 97.88 30 VAL B CA 1
ATOM 1594 C C . VAL B 1 30 ? 10.383 -25.875 -14.094 1 97.88 30 VAL B C 1
ATOM 1596 O O . VAL B 1 30 ? 11.055 -26.109 -13.086 1 97.88 30 VAL B O 1
ATOM 1599 N N . PRO B 1 31 ? 10.922 -25.234 -15.148 1 98.12 31 PRO B N 1
ATOM 1600 C CA . PRO B 1 31 ? 12.305 -24.75 -15.086 1 98.12 31 PRO B CA 1
ATOM 1601 C C . PRO B 1 31 ? 12.547 -23.828 -13.891 1 98.12 31 PRO B C 1
ATOM 1603 O O . PRO B 1 31 ? 11.844 -22.828 -13.719 1 98.12 31 PRO B O 1
ATOM 1606 N N . GLU B 1 32 ? 13.492 -24.156 -13.164 1 97.69 32 GLU B N 1
ATOM 1607 C CA . GLU B 1 32 ? 13.812 -23.375 -11.969 1 97.69 32 GLU B CA 1
ATOM 1608 C C . GLU B 1 32 ? 14.227 -21.953 -12.336 1 97.69 32 GLU B C 1
ATOM 1610 O O . GLU B 1 32 ? 14.109 -21.047 -11.516 1 97.69 32 GLU B O 1
ATOM 1615 N N . SER B 1 33 ? 14.688 -21.766 -13.562 1 97.88 33 SER B N 1
ATOM 1616 C CA . SER B 1 33 ? 15.117 -20.453 -14.031 1 97.88 33 SER B CA 1
ATOM 1617 C C . SER B 1 33 ? 13.953 -19.469 -14.062 1 97.88 33 SER B C 1
ATOM 1619 O O . SER B 1 33 ? 14.156 -18.266 -14.172 1 97.88 33 SER B O 1
ATOM 1621 N N . LYS B 1 34 ? 12.688 -19.922 -13.969 1 98.5 34 LYS B N 1
ATOM 1622 C CA . LYS B 1 34 ? 11.516 -19.062 -13.891 1 98.5 34 LYS B CA 1
ATOM 1623 C C . LYS B 1 34 ? 11.375 -18.453 -12.5 1 98.5 34 LYS B C 1
ATOM 1625 O O . LYS B 1 34 ? 10.609 -17.5 -12.305 1 98.5 34 LYS B O 1
ATOM 1630 N N . ILE B 1 35 ? 12.047 -19.062 -11.531 1 98.69 35 ILE B N 1
ATOM 1631 C CA . ILE B 1 35 ? 12.117 -18.516 -10.18 1 98.69 35 ILE B CA 1
ATOM 1632 C C . ILE B 1 35 ? 13.43 -17.75 -10 1 98.69 35 ILE B C 1
ATOM 1634 O O . ILE B 1 35 ? 14.484 -18.359 -9.797 1 98.69 35 ILE B O 1
ATOM 1638 N N . LEU B 1 36 ? 13.398 -16.422 -10.055 1 98.44 36 LEU B N 1
ATOM 1639 C CA . LEU B 1 36 ? 14.609 -15.617 -10.078 1 98.44 36 LEU B CA 1
ATOM 1640 C C . LEU B 1 36 ? 15.195 -15.469 -8.68 1 98.44 36 LEU B C 1
ATOM 1642 O O . LEU B 1 36 ? 16.406 -15.32 -8.531 1 98.44 36 LEU B O 1
ATOM 1646 N N . GLY B 1 37 ? 14.336 -15.438 -7.648 1 98.31 37 GLY B N 1
ATOM 1647 C CA . GLY B 1 37 ? 14.82 -15.383 -6.277 1 98.31 37 GLY B CA 1
ATOM 1648 C C . GLY B 1 37 ? 13.898 -14.602 -5.355 1 98.31 37 GLY B C 1
ATOM 1649 O O . GLY B 1 37 ? 12.688 -14.562 -5.57 1 98.31 37 GLY B O 1
ATOM 1650 N N . VAL B 1 38 ? 14.469 -14.148 -4.273 1 97.62 38 VAL B N 1
ATOM 1651 C CA . VAL B 1 38 ? 13.734 -13.398 -3.254 1 97.62 38 VAL B CA 1
ATOM 1652 C C . VAL B 1 38 ? 14.539 -12.164 -2.846 1 97.62 38 VAL B C 1
ATOM 1654 O O . VAL B 1 38 ? 15.773 -12.172 -2.906 1 97.62 38 VAL B O 1
ATOM 1657 N N . THR B 1 39 ? 13.836 -11.117 -2.592 1 95.81 39 THR B N 1
ATOM 1658 C CA . THR B 1 39 ? 14.484 -9.922 -2.072 1 95.81 39 THR B CA 1
ATOM 1659 C C . THR B 1 39 ? 14.172 -9.734 -0.591 1 95.81 39 THR B C 1
ATOM 1661 O O . THR B 1 39 ? 13.234 -10.344 -0.068 1 95.81 39 THR B O 1
ATOM 1664 N N . ILE B 1 40 ? 14.961 -8.992 0.092 1 91.19 40 ILE B N 1
ATOM 1665 C CA . ILE B 1 40 ? 14.703 -8.602 1.476 1 91.19 40 ILE B CA 1
ATOM 1666 C C . ILE B 1 40 ? 14.406 -7.105 1.545 1 91.19 40 ILE B C 1
ATOM 1668 O O . ILE B 1 40 ? 15.141 -6.289 0.986 1 91.19 40 ILE B O 1
ATOM 1672 N N . ASN B 1 41 ? 13.289 -6.852 2.141 1 82.69 41 ASN B N 1
ATOM 1673 C CA . ASN B 1 41 ? 12.953 -5.465 2.451 1 82.69 41 ASN B CA 1
ATOM 1674 C C . ASN B 1 41 ? 13.672 -4.984 3.711 1 82.69 41 ASN B C 1
ATOM 1676 O O . ASN B 1 41 ? 13.414 -5.492 4.805 1 82.69 41 ASN B O 1
ATOM 1680 N N . ALA B 1 42 ? 14.594 -4.125 3.609 1 67.56 42 ALA B N 1
ATOM 1681 C CA . ALA B 1 42 ? 15.414 -3.682 4.734 1 67.56 42 ALA B CA 1
ATOM 1682 C C . ALA B 1 42 ? 14.547 -3.289 5.926 1 67.56 42 ALA B C 1
ATOM 1684 O O . ALA B 1 42 ? 14.891 -3.578 7.074 1 67.56 42 ALA B O 1
ATOM 1685 N N . ASP B 1 43 ? 13.43 -2.738 5.746 1 68.81 43 ASP B N 1
ATOM 1686 C CA . ASP B 1 43 ? 12.633 -2.225 6.859 1 68.81 43 ASP B CA 1
ATOM 1687 C C . ASP B 1 43 ? 11.258 -2.885 6.906 1 68.81 43 ASP B C 1
ATOM 1689 O O . ASP B 1 43 ? 10.328 -2.354 7.516 1 68.81 43 ASP B O 1
ATOM 1693 N N . GLU B 1 44 ? 11.117 -3.979 6.297 1 68.12 44 GLU B N 1
ATOM 1694 C CA . GLU B 1 44 ? 9.906 -4.797 6.281 1 68.12 44 GLU B CA 1
ATOM 1695 C C . GLU B 1 44 ? 8.75 -4.059 5.617 1 68.12 44 GLU B C 1
ATOM 1697 O O . GLU B 1 44 ? 7.582 -4.406 5.824 1 68.12 44 GLU B O 1
ATOM 1702 N N . GLU B 1 45 ? 9.125 -3.018 4.918 1 76.5 45 GLU B N 1
ATOM 1703 C CA . GLU B 1 45 ? 8.102 -2.293 4.172 1 76.5 45 GLU B CA 1
ATOM 1704 C C . GLU B 1 45 ? 7.543 -3.145 3.035 1 76.5 45 GLU B C 1
ATOM 1706 O O . GLU B 1 45 ? 8.289 -3.598 2.166 1 76.5 45 GLU B O 1
ATOM 1711 N N . SER B 1 46 ? 6.297 -3.414 3.107 1 82.69 46 SER B N 1
ATOM 1712 C CA . SER B 1 46 ? 5.691 -4.254 2.078 1 82.69 46 SER B CA 1
ATOM 1713 C C . SER B 1 46 ? 4.586 -3.51 1.334 1 82.69 46 SER B C 1
ATOM 1715 O O . SER B 1 46 ? 4.051 -4.012 0.345 1 82.69 46 SER B O 1
ATOM 1717 N N . ASP B 1 47 ? 4.258 -2.289 1.79 1 85.69 47 ASP B N 1
ATOM 1718 C CA . ASP B 1 47 ? 3.252 -1.479 1.109 1 85.69 47 ASP B CA 1
ATOM 1719 C C . ASP B 1 47 ? 3.725 -1.077 -0.286 1 85.69 47 ASP B C 1
ATOM 1721 O O . ASP B 1 47 ? 4.656 -0.284 -0.427 1 85.69 47 ASP B O 1
ATOM 1725 N N . THR B 1 48 ? 3.076 -1.606 -1.263 1 88.5 48 THR B N 1
ATOM 1726 C CA . THR B 1 48 ? 3.496 -1.463 -2.652 1 88.5 48 THR B CA 1
ATOM 1727 C C . THR B 1 48 ? 3.656 0.01 -3.018 1 88.5 48 THR B C 1
ATOM 1729 O O . THR B 1 48 ? 4.562 0.372 -3.771 1 88.5 48 THR B O 1
ATOM 1732 N N . ASP B 1 49 ? 2.898 0.885 -2.471 1 85.69 49 ASP B N 1
ATOM 1733 C CA . ASP B 1 49 ? 2.92 2.312 -2.775 1 85.69 49 ASP B CA 1
ATOM 1734 C C . ASP B 1 49 ? 4.176 2.975 -2.215 1 85.69 49 ASP B C 1
ATOM 1736 O O . ASP B 1 49 ? 4.57 4.055 -2.664 1 85.69 49 ASP B O 1
ATOM 1740 N N . LEU B 1 50 ? 4.715 2.41 -1.228 1 84.5 50 LEU B N 1
ATOM 1741 C CA . LEU B 1 50 ? 5.949 2.916 -0.633 1 84.5 50 LEU B CA 1
ATOM 1742 C C . LEU B 1 50 ? 7.152 2.107 -1.106 1 84.5 50 LEU B C 1
ATOM 1744 O O . LEU B 1 50 ? 8.227 2.666 -1.354 1 84.5 50 LEU B O 1
ATOM 1748 N N . TRP B 1 51 ? 6.902 0.805 -1.301 1 89.62 51 TRP B N 1
ATOM 1749 C CA . TRP B 1 51 ? 7.977 -0.117 -1.651 1 89.62 51 TRP B CA 1
ATOM 1750 C C . TRP B 1 51 ? 8.492 0.155 -3.062 1 89.62 51 TRP B C 1
ATOM 1752 O O . TRP B 1 51 ? 9.695 0.25 -3.281 1 89.62 51 TRP B O 1
ATOM 1762 N N . CYS B 1 52 ? 7.645 0.318 -4.023 1 91.31 52 CYS B N 1
ATOM 1763 C CA . CYS B 1 52 ? 8.016 0.481 -5.422 1 91.31 52 CYS B CA 1
ATOM 1764 C C . CYS B 1 52 ? 8.859 1.737 -5.621 1 91.31 52 CYS B C 1
ATOM 1766 O O . CYS B 1 52 ? 9.977 1.665 -6.125 1 91.31 52 CYS B O 1
ATOM 1768 N N . PRO B 1 53 ? 8.375 2.877 -5.133 1 88.06 53 PRO B N 1
ATOM 1769 C CA . PRO B 1 53 ? 9.203 4.07 -5.32 1 88.06 53 PRO B CA 1
ATOM 1770 C C . PRO B 1 53 ? 10.508 4.016 -4.52 1 88.06 53 PRO B C 1
ATOM 1772 O O . PRO B 1 53 ? 11.539 4.492 -4.988 1 88.06 53 PRO B O 1
ATOM 1775 N N . LYS B 1 54 ? 10.453 3.467 -3.383 1 86.75 54 LYS B N 1
ATOM 1776 C CA . LYS B 1 54 ? 11.641 3.379 -2.545 1 86.75 54 LYS B CA 1
ATOM 1777 C C . LYS B 1 54 ? 12.766 2.625 -3.256 1 86.75 54 LYS B C 1
ATOM 1779 O O . LYS B 1 54 ? 13.93 3.016 -3.176 1 86.75 54 LYS B O 1
ATOM 1784 N N . TYR B 1 55 ? 12.375 1.61 -3.969 1 90.25 55 TYR B N 1
ATOM 1785 C CA . TYR B 1 55 ? 13.391 0.767 -4.586 1 90.25 55 TYR B CA 1
ATOM 1786 C C . TYR B 1 55 ? 13.484 1.034 -6.086 1 90.25 55 TYR B C 1
ATOM 1788 O O . TYR B 1 55 ? 14.266 0.396 -6.789 1 90.25 55 TYR B O 1
ATOM 1796 N N . GLY B 1 56 ? 12.672 1.94 -6.559 1 88.62 56 GLY B N 1
ATOM 1797 C CA . GLY B 1 56 ? 12.695 2.271 -7.977 1 88.62 56 GLY B CA 1
ATOM 1798 C C . GLY B 1 56 ? 12.148 1.166 -8.859 1 88.62 56 GLY B C 1
ATOM 1799 O O . GLY B 1 56 ? 12.609 0.972 -9.984 1 88.62 56 GLY B O 1
ATOM 1800 N N . ILE B 1 57 ? 11.281 0.354 -8.289 1 93.5 57 ILE B N 1
ATOM 1801 C CA . ILE B 1 57 ? 10.656 -0.735 -9.031 1 93.5 57 ILE B CA 1
ATOM 1802 C C . ILE B 1 57 ? 9.328 -0.266 -9.617 1 93.5 57 ILE B C 1
ATOM 1804 O O . ILE B 1 57 ? 8.461 0.225 -8.898 1 93.5 57 ILE B O 1
ATOM 1808 N N . PRO B 1 58 ? 9.164 -0.445 -10.969 1 93.88 58 PRO B N 1
ATOM 1809 C CA . PRO B 1 58 ? 7.906 -0.016 -11.578 1 93.88 58 PRO B CA 1
ATOM 1810 C C . PRO B 1 58 ? 6.703 -0.81 -11.062 1 93.88 58 PRO B C 1
ATOM 1812 O O . PRO B 1 58 ? 6.816 -2.014 -10.82 1 93.88 58 PRO B O 1
ATOM 1815 N N . PHE B 1 59 ? 5.574 -0.104 -10.93 1 94.5 59 PHE B N 1
ATOM 1816 C CA . PHE B 1 59 ? 4.32 -0.737 -10.539 1 94.5 59 PHE B CA 1
ATOM 1817 C C . PHE B 1 59 ? 3.9 -1.789 -11.555 1 94.5 59 PHE B C 1
ATOM 1819 O O . PHE B 1 59 ? 3.289 -2.799 -11.195 1 94.5 59 PHE B O 1
ATOM 1826 N N . GLU B 1 60 ? 4.297 -1.663 -12.812 1 95.5 60 GLU B N 1
ATOM 1827 C CA . GLU B 1 60 ? 3.875 -2.506 -13.922 1 95.5 60 GLU B CA 1
ATOM 1828 C C . GLU B 1 60 ? 4.512 -3.889 -13.844 1 95.5 60 GLU B C 1
ATOM 1830 O O . GLU B 1 60 ? 4.078 -4.82 -14.523 1 95.5 60 GLU B O 1
ATOM 1835 N N . ILE B 1 61 ? 5.57 -3.979 -13.039 1 97.62 61 ILE B N 1
ATOM 1836 C CA . ILE B 1 61 ? 6.211 -5.281 -12.93 1 97.62 61 ILE B CA 1
ATOM 1837 C C . ILE B 1 61 ? 6.129 -5.777 -11.484 1 97.62 61 ILE B C 1
ATOM 1839 O O . ILE B 1 61 ? 6.957 -6.578 -11.047 1 97.62 61 ILE B O 1
ATOM 1843 N N . THR B 1 62 ? 5.25 -5.234 -10.672 1 96.44 62 THR B N 1
ATOM 1844 C CA . THR B 1 62 ? 4.895 -5.652 -9.32 1 96.44 62 THR B CA 1
ATOM 1845 C C . THR B 1 62 ? 3.461 -6.176 -9.273 1 96.44 62 THR B C 1
ATOM 1847 O O . THR B 1 62 ? 2.541 -5.527 -9.781 1 96.44 62 THR B O 1
ATOM 1850 N N . GLY B 1 63 ? 3.316 -7.352 -8.719 1 96.75 63 GLY B N 1
ATOM 1851 C CA . GLY B 1 63 ? 1.996 -7.965 -8.695 1 96.75 63 GLY B CA 1
ATOM 1852 C C . GLY B 1 63 ? 1.338 -7.906 -7.328 1 96.75 63 GLY B C 1
ATOM 1853 O O . GLY B 1 63 ? 2.014 -8.016 -6.301 1 96.75 63 GLY B O 1
ATOM 1854 N N . ASN B 1 64 ? 0.01 -7.773 -7.324 1 94.5 64 ASN B N 1
ATOM 1855 C CA . ASN B 1 64 ? -0.831 -7.805 -6.133 1 94.5 64 ASN B CA 1
ATOM 1856 C C . ASN B 1 64 ? -1.883 -8.906 -6.219 1 94.5 64 ASN B C 1
ATOM 1858 O O . ASN B 1 64 ? -2.584 -9.023 -7.227 1 94.5 64 ASN B O 1
ATOM 1862 N N . VAL B 1 65 ? -1.932 -9.672 -5.18 1 96.31 65 VAL B N 1
ATOM 1863 C CA . VAL B 1 65 ? -3.002 -10.664 -5.121 1 96.31 65 VAL B CA 1
ATOM 1864 C C . VAL B 1 65 ? -4.152 -10.133 -4.27 1 96.31 65 VAL B C 1
ATOM 1866 O O . VAL B 1 65 ? -3.926 -9.531 -3.219 1 96.31 65 VAL B O 1
ATOM 1869 N N . VAL B 1 66 ? -5.34 -10.281 -4.727 1 95.44 66 VAL B N 1
ATOM 1870 C CA . VAL B 1 66 ? -6.562 -9.922 -4.02 1 95.44 66 VAL B CA 1
ATOM 1871 C C . VAL B 1 66 ? -7.352 -11.18 -3.678 1 95.44 66 VAL B C 1
ATOM 1873 O O . VAL B 1 66 ? -7.812 -11.898 -4.57 1 95.44 66 VAL B O 1
ATOM 1876 N N . VAL B 1 67 ? -7.465 -11.445 -2.424 1 96.38 67 VAL B N 1
ATOM 1877 C CA . VAL B 1 67 ? -8.258 -12.578 -1.976 1 96.38 67 VAL B CA 1
ATOM 1878 C C . VAL B 1 67 ? -9.703 -12.148 -1.744 1 96.38 67 VAL B C 1
ATOM 1880 O O . VAL B 1 67 ? -9.961 -11.141 -1.072 1 96.38 67 VAL B O 1
ATOM 1883 N N . VAL B 1 68 ? -10.633 -12.922 -2.283 1 96.88 68 VAL B N 1
ATOM 1884 C CA . VAL B 1 68 ? -12.031 -12.5 -2.252 1 96.88 68 VAL B CA 1
ATOM 1885 C C . VAL B 1 68 ? -12.906 -13.648 -1.749 1 96.88 68 VAL B C 1
ATOM 1887 O O . VAL B 1 68 ? -12.508 -14.812 -1.808 1 96.88 68 VAL B O 1
ATOM 1890 N N . TYR B 1 69 ? -14.039 -13.289 -1.227 1 96.31 69 TYR B N 1
ATOM 1891 C CA . TYR B 1 69 ? -15.172 -14.18 -1.011 1 96.31 69 TYR B CA 1
ATOM 1892 C C . TYR B 1 69 ? -16.094 -14.188 -2.219 1 96.31 69 TYR B C 1
ATOM 1894 O O . TYR B 1 69 ? -16.359 -13.141 -2.814 1 96.31 69 TYR B O 1
ATOM 1902 N N . THR B 1 70 ? -16.516 -15.336 -2.584 1 96.62 70 THR B N 1
ATOM 1903 C CA . THR B 1 70 ? -17.484 -15.508 -3.648 1 96.62 70 THR B CA 1
ATOM 1904 C C . THR B 1 70 ? -18.719 -16.234 -3.133 1 96.62 70 THR B C 1
ATOM 1906 O O . THR B 1 70 ? -18.609 -17.156 -2.314 1 96.62 70 THR B O 1
ATOM 1909 N N . HIS B 1 71 ? -19.859 -15.773 -3.584 1 95.62 71 HIS B N 1
ATOM 1910 C CA . HIS B 1 71 ? -21.125 -16.391 -3.209 1 95.62 71 HIS B CA 1
ATOM 1911 C C . HIS B 1 71 ? -21.875 -16.891 -4.438 1 95.62 71 HIS B C 1
ATOM 1913 O O . HIS B 1 71 ? -22.188 -16.109 -5.336 1 95.62 71 HIS B O 1
ATOM 1919 N N . LYS B 1 72 ? -22.062 -18.203 -4.402 1 90.88 72 LYS B N 1
ATOM 1920 C CA . LYS B 1 72 ? -22.812 -18.797 -5.512 1 90.88 72 LYS B CA 1
ATOM 1921 C C . LYS B 1 72 ? -24.219 -18.203 -5.582 1 90.88 72 LYS B C 1
ATOM 1923 O O . LYS B 1 72 ? -24.734 -17.953 -6.672 1 90.88 72 LYS B O 1
ATOM 1928 N N . ASN B 1 73 ? -24.781 -18.156 -4.473 1 86.19 73 ASN B N 1
ATOM 1929 C CA . ASN B 1 73 ? -26.062 -17.469 -4.305 1 86.19 73 ASN B CA 1
ATOM 1930 C C . ASN B 1 73 ? -26.156 -16.766 -2.955 1 86.19 73 ASN B C 1
ATOM 1932 O O . ASN B 1 73 ? -25.266 -16.906 -2.115 1 86.19 73 ASN B O 1
ATOM 1936 N N . ARG B 1 74 ? -27.203 -15.984 -2.676 1 78.44 74 ARG B N 1
ATOM 1937 C CA . ARG B 1 74 ? -27.328 -15.102 -1.518 1 78.44 74 ARG B CA 1
ATOM 1938 C C . ARG B 1 74 ? -27.234 -15.891 -0.217 1 78.44 74 ARG B C 1
ATOM 1940 O O . ARG B 1 74 ? -26.797 -15.367 0.808 1 78.44 74 ARG B O 1
ATOM 1947 N N . LYS B 1 75 ? -27.641 -17.172 -0.272 1 87.06 75 LYS B N 1
ATOM 1948 C CA . LYS B 1 75 ? -27.766 -17.953 0.957 1 87.06 75 LYS B CA 1
ATOM 1949 C C . LYS B 1 75 ? -26.562 -18.859 1.147 1 87.06 75 LYS B C 1
ATOM 1951 O O . LYS B 1 75 ? -26.375 -19.438 2.221 1 87.06 75 LYS B O 1
ATOM 1956 N N . ALA B 1 76 ? -25.656 -18.969 0.269 1 85.75 76 ALA B N 1
ATOM 1957 C CA . ALA B 1 76 ? -24.547 -19.906 0.324 1 85.75 76 ALA B CA 1
ATOM 1958 C C . ALA B 1 76 ? -23.375 -19.328 1.099 1 85.75 76 ALA B C 1
ATOM 1960 O O . ALA B 1 76 ? -23.141 -18.109 1.063 1 85.75 76 ALA B O 1
ATOM 1961 N N . PRO B 1 77 ? -22.703 -20.203 1.878 1 90.5 77 PRO B N 1
ATOM 1962 C CA . PRO B 1 77 ? -21.469 -19.734 2.5 1 90.5 77 PRO B CA 1
ATOM 1963 C C . PRO B 1 77 ? -20.422 -19.297 1.476 1 90.5 77 PRO B C 1
ATOM 1965 O O . PRO B 1 77 ? -20.422 -19.781 0.341 1 90.5 77 PRO B O 1
ATOM 1968 N N . PRO B 1 78 ? -19.641 -18.391 1.872 1 93.62 78 PRO B N 1
ATOM 1969 C CA . PRO B 1 78 ? -18.641 -17.891 0.927 1 93.62 78 PRO B CA 1
ATOM 1970 C C . PRO B 1 78 ? -17.547 -18.906 0.626 1 93.62 78 PRO B C 1
ATOM 1972 O O . PRO B 1 78 ? -17.141 -19.656 1.517 1 93.62 78 PRO B O 1
ATOM 1975 N N . ASP B 1 79 ? -17.125 -18.906 -0.652 1 96.44 79 ASP B N 1
ATOM 1976 C CA . ASP B 1 79 ? -15.898 -19.594 -1.062 1 96.44 79 ASP B CA 1
ATOM 1977 C C . ASP B 1 79 ? -14.773 -18.594 -1.343 1 96.44 79 ASP B C 1
ATOM 1979 O O . ASP B 1 79 ? -15.039 -17.438 -1.66 1 96.44 79 ASP B O 1
ATOM 1983 N N . PHE B 1 80 ? -13.602 -19.078 -1.159 1 97.94 80 PHE B N 1
ATOM 1984 C CA . PHE B 1 80 ? -12.453 -18.219 -1.444 1 97.94 80 PHE B CA 1
ATOM 1985 C C . PHE B 1 80 ? -12.109 -18.266 -2.928 1 97.94 80 PHE B C 1
ATOM 1987 O O . PHE B 1 80 ? -12.289 -19.281 -3.59 1 97.94 80 PHE B O 1
ATOM 1994 N N . ALA B 1 81 ? -11.641 -17.219 -3.424 1 98.12 81 ALA B N 1
ATOM 1995 C CA . ALA B 1 81 ? -10.961 -17.062 -4.707 1 98.12 81 ALA B CA 1
ATOM 1996 C C . ALA B 1 81 ? -9.898 -15.969 -4.645 1 98.12 81 ALA B C 1
ATOM 1998 O O . ALA B 1 81 ? -9.781 -15.266 -3.637 1 98.12 81 ALA B O 1
ATOM 1999 N N . ALA B 1 82 ? -9.094 -15.891 -5.699 1 98.25 82 ALA B N 1
ATOM 2000 C CA . ALA B 1 82 ? -8.086 -14.836 -5.73 1 98.25 82 ALA B CA 1
ATOM 2001 C C . ALA B 1 82 ? -7.938 -14.258 -7.133 1 98.25 82 ALA B C 1
ATOM 2003 O O . ALA B 1 82 ? -8.125 -14.961 -8.125 1 98.25 82 ALA B O 1
ATOM 2004 N N . ALA B 1 83 ? -7.676 -12.992 -7.211 1 98.25 83 ALA B N 1
ATOM 2005 C CA . ALA B 1 83 ? -7.297 -12.273 -8.43 1 98.25 83 ALA B CA 1
ATOM 2006 C C . ALA B 1 83 ? -5.887 -11.703 -8.312 1 98.25 83 ALA B C 1
ATOM 2008 O O . ALA B 1 83 ? -5.496 -11.203 -7.254 1 98.25 83 ALA B O 1
ATOM 2009 N N . PHE B 1 84 ? -5.137 -11.836 -9.344 1 98.5 84 PHE B N 1
ATOM 2010 C CA . PHE B 1 84 ? -3.756 -11.375 -9.375 1 98.5 84 PHE B CA 1
ATOM 2011 C C . PHE B 1 84 ? -3.539 -10.391 -10.516 1 98.5 84 PHE B C 1
ATOM 2013 O O . PHE B 1 84 ? -3.723 -10.742 -11.688 1 98.5 84 PHE B O 1
ATOM 2020 N N . VAL B 1 85 ? -3.184 -9.141 -10.172 1 97.44 85 VAL B N 1
ATOM 2021 C CA . VAL B 1 85 ? -2.994 -8.047 -11.125 1 97.44 85 VAL B CA 1
ATOM 2022 C C . VAL B 1 85 ? -1.712 -7.293 -10.789 1 97.44 85 VAL B C 1
ATOM 2024 O O . VAL B 1 85 ? -1.125 -7.488 -9.727 1 97.44 85 VAL B O 1
ATOM 2027 N N . THR B 1 86 ? -1.245 -6.512 -11.773 1 96.69 86 THR B N 1
ATOM 2028 C CA . THR B 1 86 ? -0.09 -5.672 -11.477 1 96.69 86 THR B CA 1
ATOM 2029 C C . THR B 1 86 ? -0.507 -4.441 -10.672 1 96.69 86 THR B C 1
ATOM 2031 O O . THR B 1 86 ? -1.678 -4.059 -10.68 1 96.69 86 THR B O 1
ATOM 2034 N N . ALA B 1 87 ? 0.461 -3.867 -9.984 1 93.75 87 ALA B N 1
ATOM 2035 C CA . ALA B 1 87 ? 0.222 -2.85 -8.961 1 93.75 87 ALA B CA 1
ATOM 2036 C C . ALA B 1 87 ? -0.256 -1.544 -9.594 1 93.75 87 ALA B C 1
ATOM 2038 O O . ALA B 1 87 ? -0.738 -0.651 -8.891 1 93.75 87 ALA B O 1
ATOM 2039 N N . ASP B 1 88 ? -0.135 -1.344 -10.867 1 92.25 88 ASP B N 1
ATOM 2040 C CA . ASP B 1 88 ? -0.636 -0.147 -11.539 1 92.25 88 ASP B CA 1
ATOM 2041 C C . ASP B 1 88 ? -2.119 -0.283 -11.875 1 92.25 88 ASP B C 1
ATOM 2043 O O . ASP B 1 88 ? -2.742 0.664 -12.359 1 92.25 88 ASP B O 1
ATOM 2047 N N . THR B 1 89 ? -2.754 -1.433 -11.547 1 93.44 89 THR B N 1
ATOM 2048 C CA . THR B 1 89 ? -4.152 -1.693 -11.867 1 93.44 89 THR B CA 1
ATOM 2049 C C . THR B 1 89 ? -4.902 -2.205 -10.633 1 93.44 89 THR B C 1
ATOM 2051 O O . THR B 1 89 ? -4.285 -2.502 -9.609 1 93.44 89 THR B O 1
ATOM 2054 N N . LEU B 1 90 ? -6.254 -2.193 -10.75 1 93.44 90 LEU B N 1
ATOM 2055 C CA . LEU B 1 90 ? -7.148 -2.785 -9.758 1 93.44 90 LEU B CA 1
ATOM 2056 C C . LEU B 1 90 ? -7.949 -3.934 -10.367 1 93.44 90 LEU B C 1
ATOM 2058 O O . LEU B 1 90 ? -8.406 -3.842 -11.508 1 93.44 90 LEU B O 1
ATOM 2062 N N . ALA B 1 91 ? -8.031 -4.992 -9.57 1 95.25 91 ALA B N 1
ATOM 2063 C CA . ALA B 1 91 ? -8.867 -6.094 -10.039 1 95.25 91 ALA B CA 1
ATOM 2064 C C . ALA B 1 91 ? -10.32 -5.664 -10.164 1 95.25 91 ALA B C 1
ATOM 2066 O O . ALA B 1 91 ? -10.875 -5.059 -9.242 1 95.25 91 ALA B O 1
ATOM 2067 N N . ASP B 1 92 ? -10.969 -5.965 -11.242 1 94.31 92 ASP B N 1
ATOM 2068 C CA . ASP B 1 92 ? -12.391 -5.695 -11.453 1 94.31 92 ASP B CA 1
ATOM 2069 C C . ASP B 1 92 ? -13.25 -6.773 -10.805 1 94.31 92 ASP B C 1
ATOM 2071 O O . ASP B 1 92 ? -13.703 -7.703 -11.477 1 94.31 92 ASP B O 1
ATOM 2075 N N . LEU B 1 93 ? -13.586 -6.668 -9.57 1 94.38 93 LEU B N 1
ATOM 2076 C CA . LEU B 1 93 ? -14.211 -7.711 -8.758 1 94.38 93 LEU B CA 1
ATOM 2077 C C . LEU B 1 93 ? -15.664 -7.91 -9.156 1 94.38 93 LEU B C 1
ATOM 2079 O O . LEU B 1 93 ? -16.094 -9.039 -9.43 1 94.38 93 LEU B O 1
ATOM 2083 N N . ASN B 1 94 ? -16.391 -6.84 -9.312 1 92.06 94 ASN B N 1
ATOM 2084 C CA . ASN B 1 94 ? -17.828 -6.918 -9.5 1 92.06 94 ASN B CA 1
ATOM 2085 C C . ASN B 1 94 ? -18.203 -7.141 -10.961 1 92.06 94 ASN B C 1
ATOM 2087 O O . ASN B 1 94 ? -19.359 -7.438 -11.281 1 92.06 94 ASN B O 1
ATOM 2091 N N . GLY B 1 95 ? -17.234 -6.992 -11.859 1 95.19 95 GLY B N 1
ATOM 2092 C CA . GLY B 1 95 ? -17.422 -7.27 -13.273 1 95.19 95 GLY B CA 1
ATOM 2093 C C . GLY B 1 95 ? -16.734 -8.539 -13.734 1 95.19 95 GLY B C 1
ATOM 2094 O O . GLY B 1 95 ? -17.328 -9.625 -13.703 1 95.19 95 GLY B O 1
ATOM 2095 N N . VAL B 1 96 ? -15.477 -8.398 -13.977 1 95.94 96 VAL B N 1
ATOM 2096 C CA . VAL B 1 96 ? -14.734 -9.461 -14.648 1 95.94 96 VAL B CA 1
ATOM 2097 C C . VAL B 1 96 ? -14.641 -10.68 -13.742 1 95.94 96 VAL B C 1
ATOM 2099 O O . VAL B 1 96 ? -14.914 -11.805 -14.172 1 95.94 96 VAL B O 1
ATOM 2102 N N . VAL B 1 97 ? -14.32 -10.492 -12.469 1 97 97 VAL B N 1
ATOM 2103 C CA . VAL B 1 97 ? -14.156 -11.625 -11.562 1 97 97 VAL B CA 1
ATOM 2104 C C . VAL B 1 97 ? -15.5 -12.328 -11.359 1 97 97 VAL B C 1
ATOM 2106 O O . VAL B 1 97 ? -15.602 -13.547 -11.516 1 97 97 VAL B O 1
ATOM 2109 N N . LYS B 1 98 ? -16.516 -11.57 -11 1 96.56 98 LYS B N 1
ATOM 2110 C CA . LYS B 1 98 ? -17.859 -12.102 -10.766 1 96.56 98 LYS B CA 1
ATOM 2111 C C . LYS B 1 98 ? -18.375 -12.883 -11.969 1 96.56 98 LYS B C 1
ATOM 2113 O O . LYS B 1 98 ? -18.891 -13.992 -11.828 1 96.56 98 LYS B O 1
ATOM 2118 N N . HIS B 1 99 ? -18.156 -12.375 -13.141 1 96.62 99 HIS B N 1
ATOM 2119 C CA . HIS B 1 99 ? -18.641 -13 -14.367 1 96.62 99 HIS B CA 1
ATOM 2120 C C . HIS B 1 99 ? -17.828 -14.25 -14.703 1 96.62 99 HIS B C 1
ATOM 2122 O O . HIS B 1 99 ? -18.406 -15.281 -15.062 1 96.62 99 HIS B O 1
ATOM 2128 N N . THR B 1 100 ? -16.547 -14.148 -14.562 1 97.06 100 THR B N 1
ATOM 2129 C CA . THR B 1 100 ? -15.68 -15.273 -14.891 1 97.06 100 THR B CA 1
ATOM 2130 C C . THR B 1 100 ? -15.969 -16.469 -13.984 1 97.06 100 THR B C 1
ATOM 2132 O O . THR B 1 100 ? -16 -17.609 -14.445 1 97.06 100 THR B O 1
ATOM 2135 N N . LEU B 1 101 ? -16.234 -16.188 -12.68 1 96.88 101 LEU B N 1
ATOM 2136 C CA . LEU B 1 101 ? -16.438 -17.266 -11.711 1 96.88 101 LEU B CA 1
ATOM 2137 C C . LEU B 1 101 ? -17.906 -17.672 -11.648 1 96.88 101 LEU B C 1
ATOM 2139 O O . LEU B 1 101 ? -18.25 -18.656 -10.984 1 96.88 101 LEU B O 1
ATOM 2143 N N . GLU B 1 102 ? -18.719 -16.922 -12.328 1 96.06 102 GLU B N 1
ATOM 2144 C CA . GLU B 1 102 ? -20.141 -17.188 -12.383 1 96.06 102 GLU B CA 1
ATOM 2145 C C . GLU B 1 102 ? -20.75 -17.281 -10.984 1 96.06 102 GLU B C 1
ATOM 2147 O O . GLU B 1 102 ? -21.422 -18.266 -10.648 1 96.06 102 GLU B O 1
ATOM 2152 N N . VAL B 1 103 ? -20.562 -16.281 -10.234 1 96.88 103 VAL B N 1
ATOM 2153 C CA . VAL B 1 103 ? -21.094 -16.188 -8.875 1 96.88 103 VAL B CA 1
ATOM 2154 C C . VAL B 1 103 ? -21.984 -14.953 -8.758 1 96.88 103 VAL B C 1
ATOM 2156 O O . VAL B 1 103 ? -21.953 -14.062 -9.609 1 96.88 103 VAL B O 1
ATOM 2159 N N . SER B 1 104 ? -22.781 -14.906 -7.746 1 95.81 104 SER B N 1
ATOM 2160 C CA . SER B 1 104 ? -23.766 -13.844 -7.586 1 95.81 104 SER B CA 1
ATOM 2161 C C . SER B 1 104 ? -23.156 -12.617 -6.91 1 95.81 104 SER B C 1
ATOM 2163 O O . SER B 1 104 ? -23.641 -11.5 -7.086 1 95.81 104 SER B O 1
ATOM 2165 N N . LYS B 1 105 ? -22.078 -12.875 -6.117 1 95.5 105 LYS B N 1
ATOM 2166 C CA . LYS B 1 105 ? -21.438 -11.789 -5.371 1 95.5 105 LYS B CA 1
ATOM 2167 C C . LYS B 1 105 ? -19.953 -12.07 -5.145 1 95.5 105 LYS B C 1
ATOM 2169 O O . LYS B 1 105 ? -19.562 -13.211 -4.883 1 95.5 105 LYS B O 1
ATOM 2174 N N . VAL B 1 106 ? -19.219 -11.055 -5.312 1 96 106 VAL B N 1
ATOM 2175 C CA . VAL B 1 106 ? -17.797 -11.062 -4.969 1 96 106 VAL B CA 1
ATOM 2176 C C . VAL B 1 106 ? -17.5 -9.922 -3.998 1 96 106 VAL B C 1
ATOM 2178 O O . VAL B 1 106 ? -17.984 -8.805 -4.176 1 96 106 VAL B O 1
ATOM 2181 N N . SER B 1 107 ? -16.797 -10.219 -2.955 1 93 107 SER B N 1
ATOM 2182 C CA . SER B 1 107 ? -16.344 -9.211 -1.998 1 93 107 SER B CA 1
ATOM 2183 C C . SER B 1 107 ? -14.938 -9.516 -1.49 1 93 107 SER B C 1
ATOM 2185 O O . SER B 1 107 ? -14.469 -10.648 -1.58 1 93 107 SER B O 1
ATOM 2187 N N . PHE B 1 108 ? -14.312 -8.539 -1.021 1 92.56 108 PHE B N 1
ATOM 2188 C CA . PHE B 1 108 ? -13.023 -8.773 -0.383 1 92.56 108 PHE B CA 1
ATOM 2189 C C . PHE B 1 108 ? -13.172 -9.711 0.81 1 92.56 108 PHE B C 1
ATOM 2191 O O . PHE B 1 108 ? -14.078 -9.547 1.624 1 92.56 108 PHE B O 1
ATOM 2198 N N . ALA B 1 109 ? -12.266 -10.633 0.843 1 94 109 ALA B N 1
ATOM 2199 C CA . ALA B 1 109 ? -12.258 -11.516 2.008 1 94 109 ALA B CA 1
ATOM 2200 C C . ALA B 1 109 ? -11.734 -10.789 3.242 1 94 109 ALA B C 1
ATOM 2202 O O . ALA B 1 109 ? -10.812 -9.977 3.145 1 94 109 ALA B O 1
ATOM 2203 N N . PRO B 1 110 ? -12.297 -11.148 4.41 1 89.69 110 PRO B N 1
ATOM 2204 C CA . PRO B 1 110 ? -11.656 -10.641 5.625 1 89.69 110 PRO B CA 1
ATOM 2205 C C . PRO B 1 110 ? -10.188 -11.055 5.742 1 89.69 110 PRO B C 1
ATOM 2207 O O . PRO B 1 110 ? -9.844 -12.195 5.418 1 89.69 110 PRO B O 1
ATOM 2210 N N . ILE B 1 111 ? -9.352 -10.188 6.199 1 88.31 111 ILE B N 1
ATOM 2211 C CA . ILE B 1 111 ? -7.906 -10.406 6.254 1 88.31 111 ILE B CA 1
ATOM 2212 C C . ILE B 1 111 ? -7.602 -11.609 7.145 1 88.31 111 ILE B C 1
ATOM 2214 O O . ILE B 1 111 ? -6.797 -12.469 6.785 1 88.31 111 ILE B O 1
ATOM 2218 N N . ASP B 1 112 ? -8.234 -11.609 8.32 1 90 112 ASP B N 1
ATOM 2219 C CA . ASP B 1 112 ? -7.988 -12.719 9.242 1 90 112 ASP B CA 1
ATOM 2220 C C . ASP B 1 112 ? -8.344 -14.055 8.594 1 90 112 ASP B C 1
ATOM 2222 O O . ASP B 1 112 ? -7.645 -15.047 8.789 1 90 112 ASP B O 1
ATOM 2226 N N . ALA B 1 113 ? -9.453 -14.086 7.84 1 94 113 ALA B N 1
ATOM 2227 C CA . ALA B 1 113 ? -9.852 -15.305 7.145 1 94 113 ALA B CA 1
ATOM 2228 C C . ALA B 1 113 ? -8.828 -15.695 6.078 1 94 113 ALA B C 1
ATOM 2230 O O . ALA B 1 113 ? -8.477 -16.875 5.938 1 94 113 ALA B O 1
ATOM 2231 N N . ALA B 1 114 ? -8.359 -14.727 5.336 1 95 114 ALA B N 1
ATOM 2232 C CA . ALA B 1 114 ? -7.363 -14.969 4.297 1 95 114 ALA B CA 1
ATOM 2233 C C . ALA B 1 114 ? -6.059 -15.484 4.902 1 95 114 ALA B C 1
ATOM 2235 O O . ALA B 1 114 ? -5.457 -16.438 4.387 1 95 114 ALA B O 1
ATOM 2236 N N . VAL B 1 115 ? -5.621 -14.891 5.996 1 95.12 115 VAL B N 1
ATOM 2237 C CA . VAL B 1 115 ? -4.398 -15.289 6.684 1 95.12 115 VAL B CA 1
ATOM 2238 C C . VAL B 1 115 ? -4.516 -16.734 7.156 1 95.12 115 VAL B C 1
ATOM 2240 O O . VAL B 1 115 ? -3.615 -17.547 6.93 1 95.12 115 VAL B O 1
ATOM 2243 N N . GLU B 1 116 ? -5.605 -16.984 7.766 1 96.56 116 GLU B N 1
ATOM 2244 C CA . GLU B 1 116 ? -5.836 -18.344 8.266 1 96.56 116 GLU B CA 1
ATOM 2245 C C . GLU B 1 116 ? -5.871 -19.344 7.121 1 96.56 116 GLU B C 1
ATOM 2247 O O . GLU B 1 116 ? -5.242 -20.406 7.199 1 96.56 116 GLU B O 1
ATOM 2252 N N . ALA B 1 117 ? -6.527 -19.047 6.051 1 97.62 117 ALA B N 1
ATOM 2253 C CA . ALA B 1 117 ? -6.754 -19.984 4.949 1 97.62 117 ALA B CA 1
ATOM 2254 C C . ALA B 1 117 ? -5.469 -20.203 4.152 1 97.62 117 ALA B C 1
ATOM 2256 O O . ALA B 1 117 ? -5.266 -21.281 3.588 1 97.62 117 ALA B O 1
ATOM 2257 N N . THR B 1 118 ? -4.574 -19.25 4.125 1 97.81 118 THR B N 1
ATOM 2258 C CA . THR B 1 118 ? -3.416 -19.328 3.24 1 97.81 118 THR B CA 1
ATOM 2259 C C . THR B 1 118 ? -2.16 -19.688 4.023 1 97.81 118 THR B C 1
ATOM 2261 O O . THR B 1 118 ? -1.185 -20.172 3.453 1 97.81 118 THR B O 1
ATOM 2264 N N . GLY B 1 119 ? -2.215 -19.328 5.328 1 97.56 119 GLY B N 1
ATOM 2265 C CA . GLY B 1 119 ? -0.993 -19.438 6.109 1 97.56 119 GLY B CA 1
ATOM 2266 C C . GLY B 1 119 ? 0.022 -18.359 5.785 1 97.56 119 GLY B C 1
ATOM 2267 O O . GLY B 1 119 ? 1.219 -18.531 6.027 1 97.56 119 GLY B O 1
ATOM 2268 N N . MET B 1 120 ? -0.383 -17.25 5.168 1 97 120 MET B N 1
ATOM 2269 C CA . MET B 1 120 ? 0.486 -16.141 4.766 1 97 120 MET B CA 1
ATOM 2270 C C . MET B 1 120 ? 0.149 -14.875 5.547 1 97 120 MET B C 1
ATOM 2272 O O . MET B 1 120 ? -0.856 -14.828 6.258 1 97 120 MET B O 1
ATOM 2276 N N . GLU B 1 121 ? 1.003 -13.977 5.508 1 91.75 121 GLU B N 1
ATOM 2277 C CA . GLU B 1 121 ? 0.819 -12.734 6.25 1 91.75 121 GLU B CA 1
ATOM 2278 C C . GLU B 1 121 ? 0.087 -11.688 5.414 1 91.75 121 GLU B C 1
ATOM 2280 O O . GLU B 1 121 ? 0.301 -11.602 4.203 1 91.75 121 GLU B O 1
ATOM 2285 N N . SER B 1 122 ? -0.717 -10.891 6.152 1 87.62 122 SER B N 1
ATOM 2286 C CA . SER B 1 122 ? -1.338 -9.734 5.508 1 87.62 122 SER B CA 1
ATOM 2287 C C . SER B 1 122 ? -0.286 -8.773 4.969 1 87.62 122 SER B C 1
ATOM 2289 O O . SER B 1 122 ? 0.723 -8.516 5.629 1 87.62 122 SER B O 1
ATOM 2291 N N . GLY B 1 123 ? -0.451 -8.25 3.797 1 83.88 123 GLY B N 1
ATOM 2292 C CA . GLY B 1 123 ? 0.49 -7.328 3.184 1 83.88 123 GLY B CA 1
ATOM 2293 C C . GLY B 1 123 ? 1.562 -8.023 2.365 1 83.88 123 GLY B C 1
ATOM 2294 O O . GLY B 1 123 ? 2.258 -7.383 1.575 1 83.88 123 GLY B O 1
ATOM 2295 N N . GLY B 1 124 ? 1.679 -9.305 2.537 1 89.81 124 GLY B N 1
ATOM 2296 C CA . GLY B 1 124 ? 2.715 -10.055 1.839 1 89.81 124 GLY B CA 1
ATOM 2297 C C . GLY B 1 124 ? 2.186 -11.273 1.108 1 89.81 124 GLY B C 1
ATOM 2298 O O . GLY B 1 124 ? 2.959 -12.125 0.672 1 89.81 124 GLY B O 1
ATOM 2299 N N . MET B 1 125 ? 0.93 -11.367 0.937 1 94.19 125 MET B N 1
ATOM 2300 C CA . MET B 1 125 ? 0.335 -12.57 0.376 1 94.19 125 MET B CA 1
ATOM 2301 C C . MET B 1 125 ? 0.824 -12.812 -1.049 1 94.19 125 MET B C 1
ATOM 2303 O O . MET B 1 125 ? 1.035 -11.859 -1.803 1 94.19 125 MET B O 1
ATOM 2307 N N . SER B 1 126 ? 0.909 -14.062 -1.355 1 98.12 126 SER B N 1
ATOM 2308 C CA . SER B 1 126 ? 1.41 -14.508 -2.652 1 98.12 126 SER B CA 1
ATOM 2309 C C . SER B 1 126 ? 0.33 -15.242 -3.439 1 98.12 126 SER B C 1
ATOM 2311 O O . SER B 1 126 ? -0.435 -16.016 -2.871 1 98.12 126 SER B O 1
ATOM 2313 N N . PRO B 1 127 ? 0.292 -15.016 -4.762 1 98.5 127 PRO B N 1
ATOM 2314 C CA . PRO B 1 127 ? -0.571 -15.867 -5.586 1 98.5 127 PRO B CA 1
ATOM 2315 C C . PRO B 1 127 ? -0.046 -17.297 -5.707 1 98.5 127 PRO B C 1
ATOM 2317 O O . PRO B 1 127 ? -0.783 -18.188 -6.117 1 98.5 127 PRO B O 1
ATOM 2320 N N . ILE B 1 128 ? 1.214 -17.453 -5.465 1 98.62 128 ILE B N 1
ATOM 2321 C CA . ILE B 1 128 ? 1.812 -18.781 -5.422 1 98.62 128 ILE B CA 1
ATOM 2322 C C . ILE B 1 128 ? 1.736 -19.344 -4.004 1 98.62 128 ILE B C 1
ATOM 2324 O O . ILE B 1 128 ? 2.119 -18.672 -3.045 1 98.62 128 ILE B O 1
ATOM 2328 N N . GLY B 1 129 ? 1.219 -20.5 -3.852 1 98.19 129 GLY B N 1
ATOM 2329 C CA . GLY B 1 129 ? 1.102 -21.094 -2.531 1 98.19 129 GLY B CA 1
ATOM 2330 C C . GLY B 1 129 ? -0.309 -21.047 -1.977 1 98.19 129 GLY B C 1
ATOM 2331 O O . GLY B 1 129 ? -0.567 -21.547 -0.877 1 98.19 129 GLY B O 1
ATOM 2332 N N . LEU B 1 130 ? -1.262 -20.438 -2.75 1 98.31 130 LEU B N 1
ATOM 2333 C CA . LEU B 1 130 ? -2.662 -20.453 -2.346 1 98.31 130 LEU B CA 1
ATOM 2334 C C . LEU B 1 130 ? -3.197 -21.891 -2.324 1 98.31 130 LEU B C 1
ATOM 2336 O O . LEU B 1 130 ? -2.656 -22.766 -3.002 1 98.31 130 LEU B O 1
ATOM 2340 N N . PRO B 1 131 ? -4.246 -22.109 -1.481 1 97.69 131 PRO B N 1
ATOM 2341 C CA . PRO B 1 131 ? -4.867 -23.438 -1.521 1 97.69 131 PRO B CA 1
ATOM 2342 C C . PRO B 1 131 ? -5.246 -23.875 -2.936 1 97.69 131 PRO B C 1
ATOM 2344 O O . PRO B 1 131 ? -5.754 -23.062 -3.715 1 97.69 131 PRO B O 1
ATOM 2347 N N . SER B 1 132 ? -5.047 -25.141 -3.246 1 95.38 132 SER B N 1
ATOM 2348 C CA . SER B 1 132 ? -5.133 -25.641 -4.613 1 95.38 132 SER B CA 1
ATOM 2349 C C . SER B 1 132 ? -6.57 -25.641 -5.117 1 95.38 132 SER B C 1
ATOM 2351 O O . SER B 1 132 ? -6.812 -25.672 -6.324 1 95.38 132 SER B O 1
ATOM 2353 N N . ASP B 1 133 ? -7.48 -25.594 -4.262 1 95.94 133 ASP B N 1
ATOM 2354 C CA . ASP B 1 133 ? -8.875 -25.656 -4.672 1 95.94 133 ASP B CA 1
ATOM 2355 C C . ASP B 1 133 ? -9.445 -24.25 -4.902 1 95.94 133 ASP B C 1
ATOM 2357 O O . ASP B 1 133 ? -10.586 -24.109 -5.324 1 95.94 133 ASP B O 1
ATOM 2361 N N . TRP B 1 134 ? -8.648 -23.219 -4.641 1 97.5 134 TRP B N 1
ATOM 2362 C CA . TRP B 1 134 ? -9.094 -21.859 -4.898 1 97.5 134 TRP B CA 1
ATOM 2363 C C . TRP B 1 134 ? -9 -21.531 -6.387 1 97.5 134 TRP B C 1
ATOM 2365 O O . TRP B 1 134 ? -7.961 -21.75 -7.016 1 97.5 134 TRP B O 1
ATOM 2375 N N . PRO B 1 135 ? -10.086 -21.016 -6.992 1 97.56 135 PRO B N 1
ATOM 2376 C CA . PRO B 1 135 ? -9.875 -20.359 -8.289 1 97.56 135 PRO B CA 1
ATOM 2377 C C . PRO B 1 135 ? -8.875 -19.203 -8.203 1 97.56 135 PRO B C 1
ATOM 2379 O O . PRO B 1 135 ? -8.961 -18.375 -7.293 1 97.56 135 PRO B O 1
ATOM 2382 N N . LEU B 1 136 ? -7.926 -19.172 -9.031 1 98.5 136 LEU B N 1
ATOM 2383 C CA . LEU B 1 136 ? -6.965 -18.094 -9.164 1 98.5 136 LEU B CA 1
ATOM 2384 C C . LEU B 1 136 ? -7.039 -17.453 -10.555 1 98.5 136 LEU B C 1
ATOM 2386 O O . LEU B 1 136 ? -6.676 -18.094 -11.547 1 98.5 136 LEU B O 1
ATOM 2390 N N . LEU B 1 137 ? -7.543 -16.266 -10.625 1 98.81 137 LEU B N 1
ATOM 2391 C CA . LEU B 1 137 ? -7.582 -15.477 -11.859 1 98.81 137 LEU B CA 1
ATOM 2392 C C . LEU B 1 137 ? -6.344 -14.602 -11.984 1 98.81 137 LEU B C 1
ATOM 2394 O O . LEU B 1 137 ? -6.004 -13.859 -11.055 1 98.81 137 LEU B O 1
ATOM 2398 N N . VAL B 1 138 ? -5.621 -14.695 -13.078 1 98.81 138 VAL B N 1
ATOM 2399 C CA . VAL B 1 138 ? -4.402 -13.93 -13.32 1 98.81 138 VAL B CA 1
ATOM 2400 C C . VAL B 1 138 ? -4.582 -13.055 -14.555 1 98.81 138 VAL B C 1
ATOM 2402 O O . VAL B 1 138 ? -5.039 -13.523 -15.602 1 98.81 138 VAL B O 1
ATOM 2405 N N . ASP B 1 139 ? -4.289 -11.758 -14.391 1 98.75 139 ASP B N 1
ATOM 2406 C CA . ASP B 1 139 ? -4.312 -10.898 -15.57 1 98.75 139 ASP B CA 1
ATOM 2407 C C . ASP B 1 139 ? -3.391 -11.445 -16.656 1 98.75 139 ASP B C 1
ATOM 2409 O O . ASP B 1 139 ? -2.219 -11.727 -16.406 1 98.75 139 ASP B O 1
ATOM 2413 N N . GLN B 1 140 ? -3.838 -11.562 -17.859 1 98.12 140 GLN B N 1
ATOM 2414 C CA . GLN B 1 140 ? -3.141 -12.219 -18.953 1 98.12 140 GLN B CA 1
ATOM 2415 C C . GLN B 1 140 ? -1.794 -11.555 -19.219 1 98.12 140 GLN B C 1
ATOM 2417 O O . GLN B 1 140 ? -0.822 -12.227 -19.578 1 98.12 140 GLN B O 1
ATOM 2422 N N . HIS B 1 141 ? -1.683 -10.281 -19.094 1 97.5 141 HIS B N 1
ATOM 2423 C CA . HIS B 1 141 ? -0.47 -9.562 -19.469 1 97.5 141 HIS B CA 1
ATOM 2424 C C . HIS B 1 141 ? 0.703 -9.961 -18.578 1 97.5 141 HIS B C 1
ATOM 2426 O O . HIS B 1 141 ? 1.862 -9.758 -18.938 1 97.5 141 HIS B O 1
ATOM 2432 N N . ILE B 1 142 ? 0.452 -10.531 -17.453 1 98.31 142 ILE B N 1
ATOM 2433 C CA . ILE B 1 142 ? 1.475 -10.945 -16.484 1 98.31 142 ILE B CA 1
ATOM 2434 C C . ILE B 1 142 ? 2.373 -12.008 -17.125 1 98.31 142 ILE B C 1
ATOM 2436 O O . ILE B 1 142 ? 3.568 -12.07 -16.812 1 98.31 142 ILE B O 1
ATOM 2440 N N . LEU B 1 143 ? 1.89 -12.781 -18.047 1 98.19 143 LEU B N 1
ATOM 2441 C CA . LEU B 1 143 ? 2.646 -13.82 -18.734 1 98.19 143 LEU B CA 1
ATOM 2442 C C . LEU B 1 143 ? 3.867 -13.234 -19.438 1 98.19 143 LEU B C 1
ATOM 2444 O O . LEU B 1 143 ? 4.871 -13.922 -19.625 1 98.19 143 LEU B O 1
ATOM 2448 N N . SER B 1 144 ? 3.789 -11.961 -19.719 1 98.06 144 SER B N 1
ATOM 2449 C CA . SER B 1 144 ? 4.82 -11.352 -20.562 1 98.06 144 SER B CA 1
ATOM 2450 C C . SER B 1 144 ? 5.836 -10.586 -19.719 1 98.06 144 SER B C 1
ATOM 2452 O O . SER B 1 144 ? 6.75 -9.961 -20.25 1 98.06 144 SER B O 1
ATOM 2454 N N . ILE B 1 145 ? 5.738 -10.648 -18.422 1 98.56 145 ILE B N 1
ATOM 2455 C CA . ILE B 1 145 ? 6.648 -9.914 -17.547 1 98.56 145 ILE B CA 1
ATOM 2456 C C . ILE B 1 145 ? 7.797 -10.82 -17.109 1 98.56 145 ILE B C 1
ATOM 2458 O O . ILE B 1 145 ? 7.605 -11.719 -16.297 1 98.56 145 ILE B O 1
ATOM 2462 N N . PRO B 1 146 ? 8.984 -10.602 -17.578 1 98.31 146 PRO B N 1
ATOM 2463 C CA . PRO B 1 146 ? 10.07 -11.547 -17.312 1 98.31 146 PRO B CA 1
ATOM 2464 C C . PRO B 1 146 ? 10.609 -11.438 -15.883 1 98.31 146 PRO B C 1
ATOM 2466 O O . PRO B 1 146 ? 11.211 -12.383 -15.375 1 98.31 146 PRO B O 1
ATOM 2469 N N . LYS B 1 147 ? 10.555 -10.281 -15.305 1 98.5 147 LYS B N 1
ATOM 2470 C CA . LYS B 1 147 ? 10.953 -10.039 -13.922 1 98.5 147 LYS B CA 1
ATOM 2471 C C . LYS B 1 147 ? 9.82 -9.406 -13.117 1 98.5 147 LYS B C 1
ATOM 2473 O O . LYS B 1 147 ? 9.633 -8.188 -13.156 1 98.5 147 LYS B O 1
ATOM 2478 N N . LEU B 1 148 ? 9.094 -10.227 -12.445 1 98.81 148 LEU B N 1
ATOM 2479 C CA . LEU B 1 148 ? 7.883 -9.867 -11.711 1 98.81 148 LEU B CA 1
ATOM 2480 C C . LEU B 1 148 ? 8.109 -9.977 -10.203 1 98.81 148 LEU B C 1
ATOM 2482 O O . LEU B 1 148 ? 8.523 -11.031 -9.711 1 98.81 148 LEU B O 1
ATOM 2486 N N . TYR B 1 149 ? 7.902 -8.898 -9.523 1 97.88 149 TYR B N 1
ATOM 2487 C CA . TYR B 1 149 ? 7.949 -8.891 -8.062 1 97.88 149 TYR B CA 1
ATOM 2488 C C . TYR B 1 149 ? 6.57 -9.164 -7.473 1 97.88 149 TYR B C 1
ATOM 2490 O O . TYR B 1 149 ? 5.574 -8.594 -7.918 1 97.88 149 TYR B O 1
ATOM 2498 N N . LEU B 1 150 ? 6.473 -10.039 -6.527 1 97.88 150 LEU B N 1
ATOM 2499 C CA . LEU B 1 150 ? 5.195 -10.359 -5.902 1 97.88 150 LEU B CA 1
ATOM 2500 C C . LEU B 1 150 ? 5.391 -10.781 -4.449 1 97.88 150 LEU B C 1
ATOM 2502 O O . LEU B 1 150 ? 6.527 -10.891 -3.979 1 97.88 150 LEU B O 1
ATOM 2506 N N . GLY B 1 151 ? 4.316 -10.906 -3.732 1 96.69 151 GLY B N 1
ATOM 2507 C CA . GLY B 1 151 ? 4.402 -11.32 -2.342 1 96.69 151 GLY B CA 1
ATOM 2508 C C . GLY B 1 151 ? 5.07 -12.672 -2.166 1 96.69 151 GLY B C 1
ATOM 2509 O O . GLY B 1 151 ? 4.891 -13.57 -2.99 1 96.69 151 GLY B O 1
ATOM 2510 N N . SER B 1 152 ? 5.723 -12.844 -1.058 1 97.5 152 SER B N 1
ATOM 2511 C CA . SER B 1 152 ? 6.426 -14.07 -0.721 1 97.5 152 SER B CA 1
ATOM 2512 C C . SER B 1 152 ? 5.688 -14.852 0.362 1 97.5 152 SER B C 1
ATOM 2514 O O . SER B 1 152 ? 6.172 -15.891 0.827 1 97.5 152 SER B O 1
ATOM 2516 N N . GLY B 1 153 ? 4.602 -14.289 0.786 1 96.62 153 GLY B N 1
ATOM 2517 C CA . GLY B 1 153 ? 3.842 -14.867 1.883 1 96.62 153 GLY B CA 1
ATOM 2518 C C . GLY B 1 153 ? 4.195 -14.273 3.232 1 96.62 153 GLY B C 1
ATOM 2519 O O . GLY B 1 153 ? 3.514 -14.531 4.227 1 96.62 153 GLY B O 1
ATOM 2520 N N . VAL B 1 154 ? 5.273 -13.445 3.273 1 93.81 154 VAL B N 1
ATOM 2521 C CA . VAL B 1 154 ? 5.676 -12.742 4.488 1 93.81 154 VAL B CA 1
ATOM 2522 C C . VAL B 1 154 ? 5.98 -11.281 4.164 1 93.81 154 VAL B C 1
ATOM 2524 O O . VAL B 1 154 ? 6.266 -10.938 3.014 1 93.81 154 VAL B O 1
ATOM 2527 N N . ARG B 1 155 ? 5.969 -10.398 5.16 1 87.81 155 ARG B N 1
ATOM 2528 C CA . ARG B 1 155 ? 6.051 -8.961 4.945 1 87.81 155 ARG B CA 1
ATOM 2529 C C . ARG B 1 155 ? 7.477 -8.531 4.609 1 87.81 155 ARG B C 1
ATOM 2531 O O . ARG B 1 155 ? 7.688 -7.668 3.762 1 87.81 155 ARG B O 1
ATOM 2538 N N . PRO B 1 156 ? 8.516 -9.164 5.086 1 88.94 156 PRO B N 1
ATOM 2539 C CA . PRO B 1 156 ? 9.852 -8.594 4.938 1 88.94 156 PRO B CA 1
ATOM 2540 C C . PRO B 1 156 ? 10.492 -8.922 3.59 1 88.94 156 PRO B C 1
ATOM 2542 O O . PRO B 1 156 ? 11.633 -8.539 3.334 1 88.94 156 PRO B O 1
ATOM 2545 N N . SER B 1 157 ? 9.75 -9.633 2.732 1 94.81 157 SER B N 1
ATOM 2546 C CA . SER B 1 157 ? 10.398 -10.07 1.501 1 94.81 157 SER B CA 1
ATOM 2547 C C . SER B 1 157 ? 9.422 -10.062 0.329 1 94.81 157 SER B C 1
ATOM 2549 O O . SER B 1 157 ? 8.211 -9.984 0.526 1 94.81 157 SER B O 1
ATOM 2551 N N . LYS B 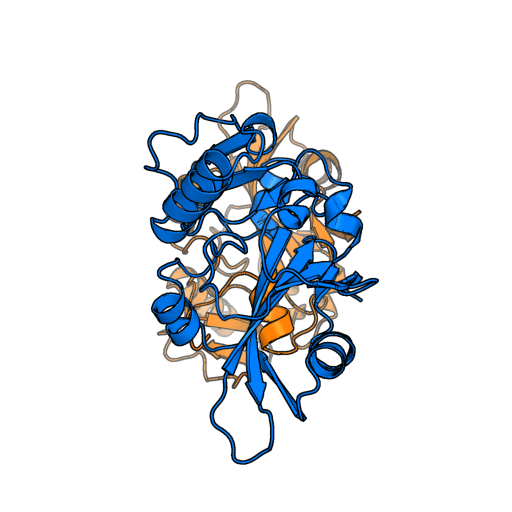1 158 ? 10.016 -10 -0.903 1 96.38 158 LYS B N 1
ATOM 2552 C CA . LYS B 1 158 ? 9.273 -10.203 -2.146 1 96.38 158 LYS B CA 1
ATOM 2553 C C . LYS B 1 158 ? 9.852 -11.367 -2.945 1 96.38 158 LYS B C 1
ATOM 2555 O O . LYS B 1 158 ? 11.07 -11.578 -2.953 1 96.38 158 LYS B O 1
ATOM 2560 N N . LEU B 1 159 ? 9.016 -12.141 -3.492 1 98.19 159 LEU B N 1
ATOM 2561 C CA . LEU B 1 159 ? 9.406 -13.164 -4.449 1 98.19 159 LEU B CA 1
ATOM 2562 C C . LEU B 1 159 ? 9.547 -12.586 -5.852 1 98.19 159 LEU B C 1
ATOM 2564 O O . LEU B 1 159 ? 8.734 -11.742 -6.262 1 98.19 159 LEU B O 1
ATOM 2568 N N . VAL B 1 160 ? 10.578 -12.969 -6.582 1 98.62 160 VAL B N 1
ATOM 2569 C CA . VAL B 1 160 ? 10.797 -12.523 -7.949 1 98.62 160 VAL B CA 1
ATOM 2570 C C . VAL B 1 160 ? 10.758 -13.719 -8.898 1 98.62 160 VAL B C 1
ATOM 2572 O O . VAL B 1 160 ? 11.484 -14.695 -8.711 1 98.62 160 VAL B O 1
ATOM 2575 N N . VAL B 1 161 ? 9.906 -13.609 -9.867 1 98.88 161 VAL B N 1
ATOM 2576 C CA . VAL B 1 161 ? 9.742 -14.719 -10.805 1 98.88 161 VAL B CA 1
ATOM 2577 C C . VAL B 1 161 ? 9.586 -14.18 -12.227 1 98.88 161 VAL B C 1
ATOM 2579 O O . VAL B 1 161 ? 9.359 -12.977 -12.422 1 98.88 161 VAL B O 1
ATOM 2582 N N . ASP B 1 162 ? 9.773 -15.07 -13.164 1 98.88 162 ASP B N 1
ATOM 2583 C CA . ASP B 1 162 ? 9.258 -14.852 -14.516 1 98.88 162 ASP B CA 1
ATOM 2584 C C . ASP B 1 162 ? 7.75 -15.094 -14.57 1 98.88 162 ASP B C 1
ATOM 2586 O O . ASP B 1 162 ? 7.27 -16.156 -14.188 1 98.88 162 ASP B O 1
ATOM 2590 N N . GLY B 1 163 ? 6.945 -14.078 -15.047 1 98.88 163 GLY B N 1
ATOM 2591 C CA . GLY B 1 163 ? 5.492 -14.164 -15.039 1 98.88 163 GLY B CA 1
ATOM 2592 C C . GLY B 1 163 ? 4.965 -15.391 -15.742 1 98.88 163 GLY B C 1
ATOM 2593 O O . GLY B 1 163 ? 3.873 -15.875 -15.438 1 98.88 163 GLY B O 1
ATOM 2594 N N . SER B 1 164 ? 5.73 -15.992 -16.625 1 98.75 164 SER B N 1
ATOM 2595 C CA . SER B 1 164 ? 5.309 -17.156 -17.375 1 98.75 164 SER B CA 1
ATOM 2596 C C . SER B 1 164 ? 5.129 -18.375 -16.469 1 98.75 164 SER B C 1
ATOM 2598 O O . SER B 1 164 ? 4.531 -19.375 -16.875 1 98.75 164 SER B O 1
ATOM 2600 N N . ILE B 1 165 ? 5.598 -18.281 -15.242 1 98.75 165 ILE B N 1
ATOM 2601 C CA . ILE B 1 165 ? 5.488 -19.391 -14.305 1 98.75 165 ILE B CA 1
ATOM 2602 C C . ILE B 1 165 ? 4.02 -19.703 -14.031 1 98.75 165 ILE B C 1
ATOM 2604 O O . ILE B 1 165 ? 3.66 -20.844 -13.734 1 98.75 165 ILE B O 1
ATOM 2608 N N . PHE B 1 166 ? 3.17 -18.703 -14.156 1 98.69 166 PHE B N 1
ATOM 2609 C CA . PHE B 1 166 ? 1.761 -18.891 -13.828 1 98.69 166 PHE B CA 1
ATOM 2610 C C . PHE B 1 166 ? 1.088 -19.828 -14.82 1 98.69 166 PHE B C 1
ATOM 2612 O O . PHE B 1 166 ? 0.06 -20.438 -14.508 1 98.69 166 PHE B O 1
ATOM 2619 N N . ALA B 1 167 ? 1.652 -20 -15.977 1 98 167 ALA B N 1
ATOM 2620 C CA . ALA B 1 167 ? 1.134 -20.969 -16.953 1 98 167 ALA B CA 1
ATOM 2621 C C . ALA B 1 167 ? 1.386 -22.391 -16.5 1 98 167 ALA B C 1
ATOM 2623 O O . ALA B 1 167 ? 0.765 -23.328 -17.016 1 98 167 ALA B O 1
ATOM 2624 N N . ASP B 1 168 ? 2.273 -22.562 -15.562 1 97.31 168 ASP B N 1
ATOM 2625 C CA . ASP B 1 168 ? 2.65 -23.891 -15.102 1 97.31 168 ASP B CA 1
ATOM 2626 C C . ASP B 1 168 ? 1.903 -24.266 -13.828 1 97.31 168 ASP B C 1
ATOM 2628 O O . ASP B 1 168 ? 2.055 -25.375 -13.312 1 97.31 168 ASP B O 1
ATOM 2632 N N . ILE B 1 169 ? 1.145 -23.359 -13.273 1 96.5 169 ILE B N 1
ATOM 2633 C CA . ILE B 1 169 ? 0.398 -23.609 -12.047 1 96.5 169 ILE B CA 1
ATOM 2634 C C . ILE B 1 169 ? -1.004 -24.109 -12.391 1 96.5 169 ILE B C 1
ATOM 2636 O O . ILE B 1 169 ? -1.803 -23.391 -12.984 1 96.5 169 ILE B O 1
ATOM 2640 N N . PRO B 1 170 ? -1.301 -25.297 -11.969 1 92 170 PRO B N 1
ATOM 2641 C CA . PRO B 1 170 ? -2.627 -25.844 -12.258 1 92 170 PRO B CA 1
ATOM 2642 C C . PRO B 1 170 ? -3.756 -25 -11.664 1 92 170 PRO B C 1
ATOM 2644 O O . PRO B 1 170 ? -3.623 -24.484 -10.555 1 92 170 PRO B O 1
ATOM 2647 N N . GLY B 1 171 ? -4.781 -24.812 -12.461 1 90.62 171 GLY B N 1
ATOM 2648 C CA . GLY B 1 171 ? -5.973 -24.156 -11.953 1 90.62 171 GLY B CA 1
ATOM 2649 C C . GLY B 1 171 ? -5.984 -22.656 -12.203 1 90.62 171 GLY B C 1
ATOM 2650 O O . GLY B 1 171 ? -7.008 -22 -12.016 1 90.62 171 GLY B O 1
ATOM 2651 N N . VAL B 1 172 ? -4.883 -22.094 -12.641 1 97.19 172 VAL B N 1
ATOM 2652 C CA . VAL B 1 172 ? -4.82 -20.672 -12.969 1 97.19 172 VAL B CA 1
ATOM 2653 C C . VAL B 1 172 ? -5.691 -20.375 -14.188 1 97.19 172 VAL B C 1
ATOM 2655 O O . VAL B 1 172 ? -5.641 -21.109 -15.18 1 97.19 172 VAL B O 1
ATOM 2658 N N . GLN B 1 173 ? -6.492 -19.422 -14.094 1 98 173 GLN B N 1
ATOM 2659 C CA . GLN B 1 173 ? -7.254 -18.891 -15.219 1 98 173 GLN B CA 1
ATOM 2660 C C . GLN B 1 173 ? -6.758 -17.516 -15.625 1 98 173 GLN B C 1
ATOM 2662 O O . GLN B 1 173 ? -6.781 -16.578 -14.82 1 98 173 GLN B O 1
ATOM 2667 N N . PHE B 1 174 ? -6.281 -17.422 -16.859 1 98.38 174 PHE B N 1
ATOM 2668 C CA . PHE B 1 174 ? -5.852 -16.125 -17.375 1 98.38 174 PHE B CA 1
ATOM 2669 C C . PHE B 1 174 ? -7.039 -15.344 -17.922 1 98.38 174 PHE B C 1
ATOM 2671 O O . PHE B 1 174 ? -7.875 -15.891 -18.641 1 98.38 174 PHE B O 1
ATOM 2678 N N . VAL B 1 175 ? -7.141 -14.141 -17.547 1 98.25 175 VAL B N 1
ATOM 2679 C CA . VAL B 1 175 ? -8.266 -13.289 -17.922 1 98.25 175 VAL B CA 1
ATOM 2680 C C . VAL B 1 175 ? -7.746 -12 -18.547 1 98.25 175 VAL B C 1
ATOM 2682 O O . VAL B 1 175 ? -6.914 -11.305 -17.953 1 98.25 175 VAL B O 1
ATOM 2685 N N . SER B 1 176 ? -8.273 -11.695 -19.703 1 95.25 176 SER B N 1
ATOM 2686 C CA . SER B 1 176 ? -7.918 -10.438 -20.344 1 95.25 176 SER B CA 1
ATOM 2687 C C . SER B 1 176 ? -8.531 -9.25 -19.609 1 95.25 176 SER B C 1
ATOM 2689 O O . SER B 1 176 ? -9.695 -9.297 -19.203 1 95.25 176 SER B O 1
ATOM 2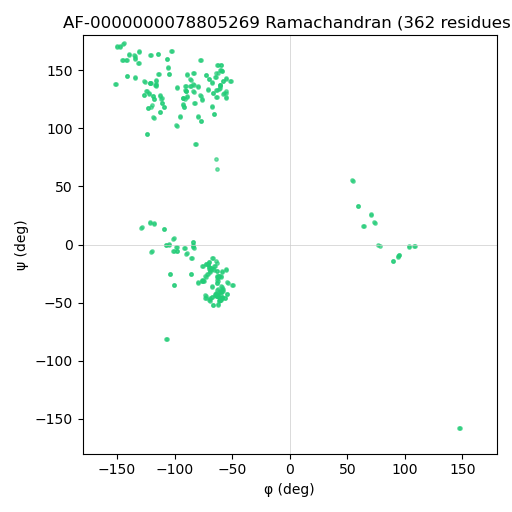691 N N . ALA B 1 177 ? -7.77 -8.234 -19.359 1 93.31 177 ALA B N 1
ATOM 2692 C CA . ALA B 1 177 ? -8.211 -6.977 -18.75 1 93.31 177 ALA B CA 1
ATOM 2693 C C . ALA B 1 177 ? -8.82 -7.215 -17.375 1 93.31 177 ALA B C 1
ATOM 2695 O O . ALA B 1 177 ? -9.875 -6.66 -17.062 1 93.31 177 ALA B O 1
ATOM 2696 N N . LEU B 1 178 ? -8.289 -8.227 -16.672 1 97.38 178 LEU B N 1
ATOM 2697 C CA . LEU B 1 178 ? -8.672 -8.414 -15.281 1 97.38 178 LEU B CA 1
ATOM 2698 C C . LEU B 1 178 ? -8.398 -7.152 -14.461 1 97.38 178 LEU B C 1
ATOM 2700 O O . LEU B 1 178 ? -9.211 -6.758 -13.625 1 97.38 178 LEU B O 1
ATOM 2704 N N . GLY B 1 179 ? -7.211 -6.574 -14.656 1 95.56 179 GLY B N 1
ATOM 2705 C CA . GLY B 1 179 ? -6.836 -5.32 -14.016 1 95.56 179 GLY B CA 1
ATOM 2706 C C . GLY B 1 179 ? -7.281 -4.098 -14.797 1 95.56 179 GLY B C 1
ATOM 2707 O O . GLY B 1 179 ? -7.109 -4.035 -16.016 1 95.56 179 GLY B O 1
ATOM 2708 N N . ARG B 1 180 ? -7.809 -3.131 -14.109 1 91.81 180 ARG B N 1
ATOM 2709 C CA . ARG B 1 180 ? -8.188 -1.845 -14.68 1 91.81 180 ARG B CA 1
ATOM 2710 C C . ARG B 1 180 ? -7.324 -0.719 -14.117 1 91.81 180 ARG B C 1
ATOM 2712 O O . ARG B 1 180 ? -6.914 -0.768 -12.953 1 91.81 180 ARG B O 1
ATOM 2719 N N . PRO B 1 181 ? -7.094 0.267 -15.016 1 85.94 181 PRO B N 1
ATOM 2720 C CA . PRO B 1 181 ? -6.312 1.391 -14.492 1 85.94 181 PRO B CA 1
ATOM 2721 C C . PRO B 1 181 ? -6.938 2.01 -13.242 1 85.94 181 PRO B C 1
ATOM 2723 O O . PRO B 1 181 ? -8.164 2.037 -13.109 1 85.94 181 PRO B O 1
ATOM 2726 N N . ARG B 1 182 ? -6.051 2.467 -12.219 1 80.38 182 ARG B N 1
ATOM 2727 C CA . ARG B 1 182 ? -6.488 3.088 -10.969 1 80.38 182 ARG B CA 1
ATOM 2728 C C . ARG B 1 182 ? -7.195 4.414 -11.242 1 80.38 182 ARG B C 1
ATOM 2730 O O . ARG B 1 182 ? -6.727 5.223 -12.039 1 80.38 182 ARG B O 1
ATOM 2737 N N . GLY B 1 183 ? -8.469 4.613 -11.773 1 60.94 183 GLY B N 1
ATOM 2738 C CA . GLY B 1 183 ? -9.172 5.844 -12.109 1 60.94 183 GLY B CA 1
ATOM 2739 C C . GLY B 1 183 ? -8.664 7.051 -11.344 1 60.94 183 GLY B C 1
ATOM 2740 O O . GLY B 1 183 ? -7.973 6.906 -10.336 1 60.94 183 GLY B O 1
#

pLDDT: mean 93.84, std 6.95, range [58.12, 98.88]

InterPro domains:
  IPR007214 YbaK/aminoacyl-tRNA synthetase-associated domain [PF04073] (66-162)
  IPR036754 YbaK/aminoacyl-tRNA synthetase-associated domain superfamily [G3DSA:3.90.960.10] (33-177)
  IPR036754 YbaK/aminoacyl-tRNA synthetase-associated domain superfamily [SSF55826] (53-176)

Solvent-accessible surface area (backbone atoms only — not comparable to full-atom values): 18892 Å² total; per-residue (Å²): 104,85,80,59,73,35,83,53,85,82,35,84,66,33,20,64,42,29,43,51,41,52,52,49,41,40,74,71,64,47,65,61,82,35,55,67,21,28,34,70,35,93,67,42,58,41,40,62,86,54,39,23,67,61,52,70,44,61,42,79,41,25,44,41,56,45,55,25,29,33,19,69,40,96,83,47,76,70,40,65,34,36,39,36,25,36,57,56,33,38,72,38,46,80,50,55,47,22,59,75,69,66,35,71,42,52,43,75,42,56,54,68,59,50,26,66,69,41,62,28,34,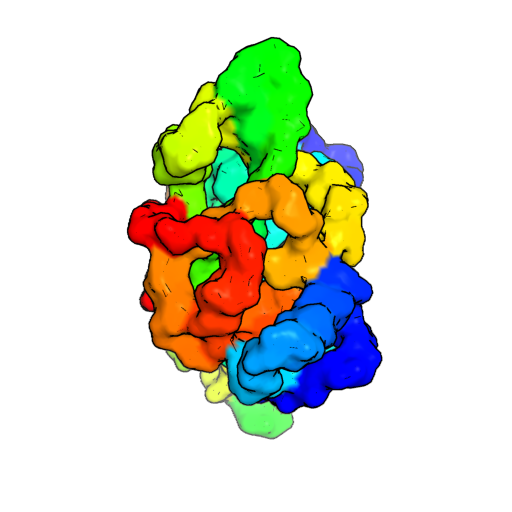81,72,5,45,28,80,58,32,46,56,82,84,38,51,34,39,32,27,45,71,45,50,75,33,68,68,25,36,28,32,16,14,29,38,41,20,35,28,31,25,23,29,51,50,56,79,73,41,84,69,55,40,73,31,78,78,32,39,36,74,70,124,105,84,81,59,74,36,83,53,85,82,35,84,67,32,21,64,42,28,42,52,41,52,52,48,39,41,74,72,65,46,64,59,82,35,56,66,20,28,34,70,36,93,67,42,57,41,40,62,86,56,40,23,68,60,52,69,43,61,42,79,40,24,46,43,57,44,55,25,30,33,18,70,40,96,86,46,74,69,40,66,32,36,39,37,25,36,57,57,33,38,70,39,47,83,50,56,48,21,60,75,68,66,33,71,42,54,43,75,41,57,54,67,57,50,26,67,69,40,63,27,33,83,71,5,44,28,78,59,33,49,58,83,84,38,52,33,39,32,27,45,73,45,51,74,32,68,68,25,36,29,31,17,16,29,37,42,18,33,28,29,26,22,30,51,49,55,80,73,41,84,68,55,39,73,31,79,77,33,38,36,72,70,123

Secondary structure (DSSP, 8-state):
---PPBP-TT-TTS-HHHHHHHHHHHHTT--GGGEEEEEE-TT----HHHHHHHHT--GGGBEEEEEEEEESSTTSPPEEEEEEEETTEEE-IIIIIHHHHT-SEEEEPPHHHHHHHHT--TT---STT--TTS-EEEEGGGGG-SSEEEE-SSTTEEEEE-GGGGGGSTTEEEETT-EEE--/---PPBP-TT-TTS-HHHHHHHHHHHHTT--GGGEEEEEE-TT----HHHHHHHHT--GGGBEEEEEEEEESSTTSPPEEEEEEEETTEEE-IIIIIHHHHT-SEEEEPPHHHHHHHH---TT---STT--TTS-EEEEGGGGG-SSEEEE-SSTTEEEEE-GGGGGGSTTEEEETT-EEE--